Protein AF-A0A928NNN8-F1 (afdb_monomer_lite)

Secondary structure (DSSP, 8-state):
-HHHHHHHHHHHHHHHHHHHHHHHHHHHHHHHHHHHHHHHHHHHHHHHHHHHHHHHHT-S----HHHHHHHHHHHHHHHHHHS--SSHHHHHHSPPPSS---SPPSSSPPPHHHHHHHHHHHHHHTT-HHHHHHHHHHHHHHHHHSSS---HHHHHHHHHHHHHTT-HHHHHHHHHHHHHHHTS-HHHHHHHHHHT-SSHHHHHHHIIIIIHHHHHHHHHHHHHHHHHHH-GGG--SSHHHHHHHHHTT-HHHHHHHHHHHHHHHHHTT-

pLDDT: mean 82.76, std 20.9, range [36.19, 98.81]

Sequence (270 aa):
MFIIVMAILILFAYSLIESGKKTIKDEEEKQKYTESLEYYRNKNHTYEQQKNVYLDNNATESFNVEAYNRKNASMIQDFERKYDLTTVESILSIPVPSHKQTTEPYSVVSVPEQILQKKATQYSKENKMDLAIACLKKSNEFMKKSFYAYQIKDYNRLVDFLYKAGRFEEAKTEQQKIYLYFGKDEIQVLKELMQNLPTQSERNEYYKNIIVPAIEEKADRQDYYWILEHLPESAPKSFGGYRRMKKANTENYLKLVQKVNNKKAIYKKQ

Foldseek 3Di:
DVVVVVVVVVVVVVVVVVVVVVVVVVVVVVVVVVVVVVVVVVVVVVVVVVVVVVVVVPPPDDPPPVVQVVVLVVVLVVVCVVFPLPDLVRLLPPDADPAADQDDPPDPHDDQLNSLQVVLVVCVVVVVLSSSLSSLVSSVRNCVRYNDDDDLVSNLVSLQSCLVVLVNVVSVVSNVVSCVVVVHDPLVVLLVVLVPDDDPVSSVVSCVPPNVVVVVLVVLVVVLSCCSNQPVVLHDPDSVRSVVCVVVVDPSNVVSVVVVVVSVVVVVVD

Radius of gyration: 28.32 Å; chains: 1; bounding box: 46×61×91 Å

Structure (mmCIF, N/CA/C/O backbone):
data_AF-A0A928NNN8-F1
#
_entry.id   AF-A0A928NNN8-F1
#
loop_
_atom_site.group_PDB
_atom_site.id
_atom_site.type_symbol
_atom_site.label_atom_id
_atom_site.label_alt_id
_atom_site.label_comp_id
_atom_site.label_asym_id
_atom_site.label_entity_id
_atom_site.label_seq_id
_atom_site.pdbx_PDB_ins_code
_atom_site.Cartn_x
_atom_site.Cartn_y
_atom_site.Cartn_z
_atom_site.occupancy
_atom_site.B_iso_or_equiv
_atom_site.auth_seq_id
_atom_site.auth_comp_id
_atom_site.auth_asym_id
_atom_site.auth_atom_id
_atom_site.pdbx_PDB_model_num
ATOM 1 N N . MET A 1 1 ? 22.448 42.404 63.025 1.00 48.09 1 MET A N 1
ATOM 2 C CA . MET A 1 1 ? 22.134 43.269 61.863 1.00 48.09 1 MET A CA 1
ATOM 3 C C . MET A 1 1 ? 23.098 43.066 60.684 1.00 48.09 1 MET A C 1
ATOM 5 O O . MET A 1 1 ? 22.626 42.998 59.563 1.00 48.09 1 MET A O 1
ATOM 9 N N . PHE A 1 2 ? 24.406 42.860 60.905 1.00 37.75 2 PHE A N 1
ATOM 10 C CA . PHE A 1 2 ? 25.398 42.647 59.828 1.00 37.75 2 PHE A CA 1
ATOM 11 C C . PHE A 1 2 ? 25.234 41.357 58.995 1.00 37.75 2 PHE A C 1
ATOM 13 O O . PHE A 1 2 ? 25.462 41.375 57.790 1.00 37.75 2 PHE A O 1
ATOM 20 N N . ILE A 1 3 ? 24.785 40.252 59.599 1.00 39.44 3 ILE A N 1
ATOM 21 C CA . ILE A 1 3 ? 24.656 38.956 58.901 1.00 39.44 3 ILE A CA 1
ATOM 22 C C . ILE A 1 3 ? 23.526 38.976 57.853 1.00 39.44 3 ILE A C 1
ATOM 24 O O . ILE A 1 3 ? 23.643 38.369 56.793 1.00 39.44 3 ILE A O 1
ATOM 28 N N . ILE A 1 4 ? 22.457 39.740 58.105 1.00 42.28 4 ILE A N 1
ATOM 29 C CA . ILE A 1 4 ? 21.299 39.832 57.203 1.00 42.28 4 ILE A CA 1
ATOM 30 C C . ILE A 1 4 ? 21.641 40.663 55.954 1.00 42.28 4 ILE A C 1
ATOM 32 O O . ILE A 1 4 ? 21.234 40.311 54.851 1.00 42.28 4 ILE A O 1
ATOM 36 N N . VAL A 1 5 ? 22.454 41.716 56.099 1.00 42.97 5 VAL A N 1
ATOM 37 C CA . VAL A 1 5 ? 22.873 42.572 54.974 1.00 42.97 5 VAL A CA 1
ATOM 38 C C . VAL A 1 5 ? 23.807 41.823 54.013 1.00 42.97 5 VAL A C 1
ATOM 40 O O . VAL A 1 5 ? 23.679 41.970 52.799 1.00 42.97 5 VAL A O 1
ATOM 43 N N . MET A 1 6 ? 24.690 40.954 54.521 1.00 39.00 6 MET A N 1
ATOM 44 C CA . MET A 1 6 ? 25.564 40.142 53.663 1.00 39.00 6 MET A CA 1
ATOM 45 C C . MET A 1 6 ? 24.814 39.048 52.891 1.00 39.00 6 MET A C 1
ATOM 47 O O . MET A 1 6 ? 25.115 38.819 51.721 1.00 39.00 6 MET A O 1
ATOM 51 N N . ALA A 1 7 ? 23.809 38.411 53.499 1.00 38.78 7 ALA A N 1
ATOM 52 C CA . ALA A 1 7 ? 23.003 37.395 52.820 1.00 38.78 7 ALA A CA 1
ATOM 53 C C . ALA A 1 7 ? 22.196 37.980 51.643 1.00 38.78 7 ALA A C 1
ATOM 55 O O . ALA A 1 7 ? 22.092 37.351 50.590 1.00 38.78 7 ALA A O 1
ATOM 56 N N . ILE A 1 8 ? 21.686 39.210 51.785 1.00 43.22 8 ILE A N 1
ATOM 57 C CA . ILE A 1 8 ? 20.949 39.908 50.720 1.00 43.22 8 ILE A CA 1
ATOM 58 C C . ILE A 1 8 ? 21.881 40.278 49.555 1.00 43.22 8 ILE A C 1
ATOM 60 O O . ILE A 1 8 ? 21.503 40.100 48.399 1.00 43.22 8 ILE A O 1
ATOM 64 N N . LEU A 1 9 ? 23.115 40.714 49.830 1.00 42.00 9 LEU A N 1
ATOM 65 C CA . LEU A 1 9 ? 24.098 41.038 48.785 1.00 42.00 9 LEU A CA 1
ATOM 66 C C . LEU A 1 9 ? 24.547 39.803 47.987 1.00 42.00 9 LEU A C 1
ATOM 68 O O . LEU A 1 9 ? 24.695 39.888 46.769 1.00 42.00 9 LEU A O 1
ATOM 72 N N . ILE A 1 10 ? 24.704 38.648 48.641 1.00 49.12 10 ILE A N 1
ATOM 73 C CA . ILE A 1 10 ? 25.062 37.386 47.971 1.00 49.12 10 ILE A CA 1
ATOM 74 C C . ILE A 1 10 ? 23.912 36.894 47.079 1.00 49.12 10 ILE A C 1
ATOM 76 O O . ILE A 1 10 ? 24.150 36.492 45.941 1.00 49.12 10 ILE A O 1
ATOM 80 N N . LEU A 1 11 ? 22.663 36.983 47.550 1.00 40.84 11 LEU A N 1
ATOM 81 C CA . LEU A 1 11 ? 21.484 36.609 46.758 1.00 40.84 11 LEU A CA 1
ATOM 82 C C . LEU A 1 11 ? 21.272 37.541 45.553 1.00 40.84 11 LEU A C 1
ATOM 84 O O . LEU A 1 11 ? 20.918 37.075 44.469 1.00 40.84 11 LEU A O 1
ATOM 88 N N . PHE A 1 12 ? 21.543 38.840 45.706 1.00 42.53 12 PHE A N 1
ATOM 89 C CA . PHE A 1 12 ? 21.436 39.806 44.609 1.00 42.53 12 PHE A CA 1
ATOM 90 C C . PHE A 1 12 ? 22.535 39.604 43.553 1.00 42.53 12 PHE A C 1
ATOM 92 O O . PHE A 1 12 ? 22.255 39.642 42.355 1.00 42.53 12 PHE A O 1
ATOM 99 N 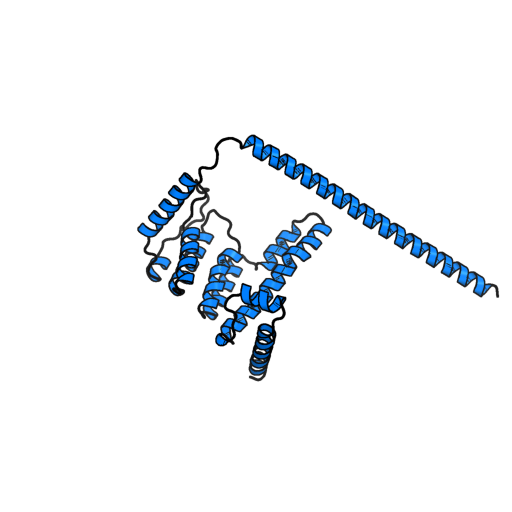N . ALA A 1 13 ? 23.766 39.302 43.979 1.00 45.09 13 ALA A N 1
ATOM 100 C CA . ALA A 1 13 ? 24.862 38.960 43.073 1.00 45.09 13 ALA A CA 1
ATOM 101 C C . ALA A 1 13 ? 24.595 37.649 42.312 1.00 45.09 13 ALA A C 1
ATOM 103 O O . ALA A 1 13 ? 24.840 37.580 41.110 1.00 45.09 13 ALA A O 1
ATOM 104 N N . TYR A 1 14 ? 24.031 36.631 42.973 1.00 44.94 14 TYR A N 1
ATOM 105 C CA . TYR A 1 14 ? 23.667 35.367 42.324 1.00 44.94 14 TYR A CA 1
ATOM 106 C C . TYR A 1 14 ? 22.567 35.560 41.266 1.00 44.94 14 TYR A C 1
ATOM 108 O O . TYR A 1 14 ? 22.687 35.049 40.155 1.00 44.94 14 TYR A O 1
ATOM 116 N N . SER A 1 15 ? 21.554 36.381 41.565 1.00 43.00 15 SER A N 1
ATOM 117 C CA . SER A 1 15 ? 20.479 36.750 40.628 1.00 43.00 15 SER A CA 1
ATOM 118 C C . SER A 1 15 ? 20.987 37.528 39.401 1.00 43.00 15 SER A C 1
ATOM 120 O O . SER A 1 15 ? 20.567 37.263 38.273 1.00 43.00 15 SER A O 1
ATOM 122 N N . LEU A 1 16 ? 21.943 38.449 39.582 1.00 44.41 16 LEU A N 1
ATOM 123 C CA . LEU A 1 16 ? 22.585 39.179 38.477 1.00 44.41 16 LEU A CA 1
ATOM 124 C C . LEU A 1 16 ? 23.481 38.273 37.610 1.00 44.41 16 LEU A C 1
ATOM 126 O O . LEU A 1 16 ? 23.535 38.440 36.393 1.00 44.41 16 LEU A O 1
ATOM 130 N N . ILE A 1 17 ? 24.146 37.283 38.211 1.00 52.78 17 ILE A N 1
ATOM 131 C CA . ILE A 1 17 ? 24.947 36.287 37.483 1.00 52.78 17 ILE A CA 1
ATOM 132 C C . ILE A 1 17 ? 24.043 35.319 36.701 1.00 52.78 17 ILE A C 1
ATOM 134 O O . ILE A 1 17 ? 24.370 34.964 35.568 1.00 52.78 17 ILE A O 1
ATOM 138 N N . GLU A 1 18 ? 22.909 34.892 37.264 1.00 48.06 18 GLU A N 1
ATOM 139 C CA . GLU A 1 18 ? 21.946 34.040 36.553 1.00 48.06 18 GLU A CA 1
ATOM 140 C C . GLU A 1 18 ? 21.222 34.778 35.425 1.00 48.06 18 GLU A C 1
ATOM 142 O O . GLU A 1 18 ? 21.058 34.210 34.341 1.00 48.06 18 GLU A O 1
ATOM 147 N N . SER A 1 19 ? 20.838 36.042 35.633 1.00 48.09 19 SER A N 1
ATOM 148 C CA . SER A 1 19 ? 20.215 36.846 34.578 1.00 48.09 19 SER A CA 1
ATOM 149 C C . SER A 1 19 ? 21.185 37.096 33.423 1.00 48.09 19 SER A C 1
ATOM 151 O O . SER A 1 19 ? 20.795 36.878 32.280 1.00 48.09 19 SER A O 1
ATOM 153 N N . GLY A 1 20 ? 22.459 37.400 33.710 1.00 48.62 20 GLY A N 1
ATOM 154 C CA . GLY A 1 20 ? 23.521 37.525 32.705 1.00 48.62 20 GLY A CA 1
ATOM 155 C C . GLY A 1 20 ? 23.823 36.226 31.943 1.00 48.62 20 GLY A C 1
ATOM 156 O O . GLY A 1 20 ? 24.009 36.252 30.730 1.00 48.62 20 GLY A O 1
ATOM 157 N N . LYS A 1 21 ? 23.817 35.062 32.610 1.00 43.94 21 LYS A N 1
ATOM 158 C CA . LYS A 1 21 ? 23.994 33.752 31.945 1.00 43.94 21 LYS A CA 1
ATOM 159 C C . LYS A 1 21 ? 22.823 33.390 31.029 1.00 43.94 21 LYS A C 1
ATOM 161 O O . LYS A 1 21 ? 23.033 32.724 30.018 1.00 43.94 21 LYS A O 1
ATOM 166 N N . LYS A 1 22 ? 21.603 33.809 31.376 1.00 44.88 22 LYS A N 1
ATOM 167 C CA . LYS A 1 22 ? 20.402 33.570 30.568 1.00 44.88 22 LYS A CA 1
ATOM 168 C C . LYS A 1 22 ? 20.401 34.421 29.295 1.00 44.88 22 LYS A C 1
ATOM 170 O O . LYS A 1 22 ? 20.174 33.871 28.225 1.00 44.88 22 LYS A O 1
ATOM 175 N N . THR A 1 23 ? 20.754 35.707 29.380 1.00 46.03 23 THR A N 1
ATOM 176 C CA . THR A 1 23 ? 20.894 36.577 28.197 1.00 46.03 23 THR A CA 1
ATOM 177 C C . THR A 1 23 ? 22.019 36.135 27.266 1.00 46.03 23 THR A C 1
ATOM 179 O O . THR A 1 23 ? 21.802 36.099 26.061 1.00 46.03 23 THR A O 1
ATOM 182 N N . ILE A 1 24 ? 23.178 35.724 27.795 1.00 52.16 24 ILE A N 1
ATOM 183 C CA . ILE A 1 24 ? 24.294 35.221 26.968 1.00 52.16 24 ILE A CA 1
ATOM 184 C C . ILE A 1 24 ? 23.897 33.933 26.229 1.00 52.16 24 ILE A C 1
ATOM 186 O O . ILE A 1 24 ? 24.199 33.777 25.049 1.00 52.16 24 ILE A O 1
ATOM 190 N N . LYS A 1 25 ? 23.171 33.021 26.889 1.00 48.41 25 LYS A N 1
ATOM 191 C CA . LYS A 1 25 ? 22.692 31.779 26.264 1.00 48.41 25 LYS A CA 1
ATOM 192 C C . LYS A 1 25 ? 21.628 32.040 25.187 1.00 48.41 25 LYS A C 1
ATOM 194 O O . LYS A 1 25 ? 21.664 31.400 24.140 1.00 48.41 25 LYS A O 1
ATOM 199 N N . ASP A 1 26 ? 20.737 33.006 25.413 1.00 47.94 26 ASP A N 1
ATOM 200 C CA . ASP A 1 26 ? 19.726 33.429 24.436 1.00 47.94 26 ASP A CA 1
ATOM 201 C C . ASP A 1 26 ? 20.357 34.159 23.227 1.00 47.94 26 ASP A C 1
ATOM 203 O O . ASP A 1 26 ? 19.872 34.031 22.099 1.00 47.94 26 ASP A O 1
ATOM 207 N N . GLU A 1 27 ? 21.447 34.908 23.429 1.00 50.81 27 GLU A N 1
ATOM 208 C CA . GLU A 1 27 ? 22.223 35.551 22.356 1.00 50.81 27 GLU A CA 1
ATOM 209 C C . GLU A 1 27 ? 23.044 34.537 21.546 1.00 50.81 27 GLU A C 1
ATOM 211 O O . GLU A 1 27 ? 23.007 34.581 20.316 1.00 50.81 27 GLU A O 1
ATOM 216 N N . GLU A 1 28 ? 23.687 33.561 22.195 1.00 53.84 28 GLU A N 1
ATOM 217 C CA . GLU A 1 28 ? 24.363 32.450 21.508 1.00 53.84 28 GLU A CA 1
ATOM 218 C C . GLU A 1 28 ? 23.386 31.584 20.695 1.00 53.84 28 GLU A C 1
ATOM 220 O O . GLU A 1 28 ? 23.715 31.147 19.590 1.00 53.84 28 GLU A O 1
ATOM 225 N N . GLU A 1 29 ? 22.176 31.326 21.203 1.00 46.47 29 GLU A N 1
ATOM 226 C CA . GLU A 1 29 ? 21.144 30.582 20.470 1.00 46.47 29 GLU A CA 1
ATOM 227 C C . GLU A 1 29 ? 20.588 31.381 19.283 1.00 46.47 29 GLU A C 1
ATOM 229 O O . GLU A 1 29 ? 20.407 30.818 18.199 1.00 46.47 29 GLU A O 1
ATOM 234 N N . LYS A 1 30 ? 20.389 32.698 19.430 1.00 47.09 30 LYS A N 1
ATOM 235 C CA . LYS A 1 30 ? 20.020 33.585 18.310 1.00 47.09 30 LYS A CA 1
ATOM 236 C C . LYS A 1 30 ? 21.112 33.665 17.253 1.00 47.09 30 LYS A C 1
ATOM 238 O O . LYS A 1 30 ? 20.797 33.667 16.061 1.00 47.09 30 LYS A O 1
ATOM 243 N N . GLN A 1 31 ? 22.375 33.706 17.665 1.00 53.47 31 GLN A N 1
ATOM 244 C CA . GLN A 1 31 ? 23.504 33.727 16.746 1.00 53.47 31 GLN A CA 1
ATOM 245 C C . GLN A 1 31 ? 23.615 32.402 15.983 1.00 53.47 31 GLN A C 1
ATOM 247 O O . GLN A 1 31 ? 23.637 32.419 14.754 1.00 53.47 31 GLN A O 1
ATOM 252 N N . LYS A 1 32 ? 23.500 31.256 16.667 1.00 52.00 32 LYS A N 1
ATOM 253 C CA . LYS A 1 32 ? 23.431 29.928 16.023 1.00 52.00 32 LYS A CA 1
ATOM 254 C C . LYS A 1 32 ? 22.245 29.793 15.067 1.00 52.00 32 LYS A C 1
ATOM 256 O O . LYS A 1 32 ? 22.380 29.207 13.995 1.00 52.00 32 LYS A O 1
ATOM 261 N N . TYR A 1 33 ? 21.080 30.336 15.425 1.00 41.00 33 TYR A N 1
ATOM 262 C CA . TYR A 1 33 ? 19.910 30.340 14.546 1.00 41.00 33 TYR A CA 1
ATOM 263 C C . TYR A 1 33 ? 20.145 31.198 13.294 1.00 41.00 33 TYR A C 1
ATOM 265 O O . TYR A 1 33 ? 19.832 30.760 12.186 1.00 41.00 33 TYR A O 1
ATOM 273 N N . THR A 1 34 ? 20.760 32.371 13.448 1.00 47.00 34 THR A N 1
ATOM 274 C CA . THR A 1 34 ? 21.076 33.290 12.341 1.00 47.00 34 THR A CA 1
ATOM 275 C C . THR A 1 34 ? 22.124 32.695 11.397 1.00 47.00 34 THR A C 1
ATOM 277 O O . THR A 1 34 ? 21.900 32.665 10.188 1.00 47.00 34 THR A O 1
ATOM 280 N N . GLU A 1 35 ? 23.196 32.110 11.936 1.00 55.91 35 GLU A N 1
ATOM 281 C CA . GLU A 1 35 ? 24.218 31.383 11.168 1.00 55.91 35 GLU A CA 1
ATOM 282 C C . GLU A 1 35 ? 23.614 30.183 10.420 1.00 55.91 35 GLU A C 1
ATOM 284 O O . GLU A 1 35 ? 23.948 29.931 9.260 1.00 55.91 35 GLU A O 1
ATOM 289 N N . SER A 1 36 ? 22.657 29.472 11.034 1.00 42.12 36 SER A N 1
ATOM 290 C CA . SER A 1 36 ? 21.940 28.384 10.359 1.00 42.12 36 SER A CA 1
ATOM 291 C C . SER A 1 36 ? 21.077 28.892 9.199 1.00 42.12 36 SER A C 1
ATOM 293 O O . SER A 1 36 ? 21.088 28.301 8.119 1.00 42.12 36 SER A O 1
ATOM 295 N N . LEU A 1 37 ? 20.371 30.016 9.373 1.00 43.78 37 LEU A N 1
ATOM 296 C CA . LEU A 1 37 ? 19.551 30.618 8.321 1.00 43.78 37 LEU A CA 1
ATOM 297 C C . LEU A 1 37 ? 20.402 31.113 7.150 1.00 43.78 37 LEU A C 1
ATOM 299 O O . LEU A 1 37 ? 20.005 30.933 5.998 1.00 43.78 37 LEU A O 1
ATOM 303 N N . GLU A 1 38 ? 21.569 31.696 7.419 1.00 53.91 38 GLU A N 1
ATOM 304 C CA . GLU A 1 38 ? 22.522 32.096 6.381 1.00 53.91 38 GLU A CA 1
ATOM 305 C C . GLU A 1 38 ? 23.111 30.887 5.652 1.00 53.91 38 GLU A C 1
ATOM 307 O O . GLU A 1 38 ? 23.162 30.891 4.421 1.00 53.91 38 GLU A O 1
ATOM 312 N N . TYR A 1 39 ? 23.452 29.813 6.369 1.00 51.91 39 TYR A N 1
ATOM 313 C CA . TYR A 1 39 ? 23.873 28.550 5.760 1.00 51.91 39 TYR A CA 1
ATOM 314 C C . TYR A 1 39 ? 22.806 27.994 4.806 1.00 51.91 39 TYR A C 1
ATOM 316 O O . TYR A 1 39 ? 23.116 27.663 3.660 1.00 51.91 39 TYR A O 1
ATOM 324 N N . TYR A 1 40 ? 21.536 27.945 5.224 1.00 39.19 40 TYR A N 1
ATOM 325 C CA . TYR A 1 40 ? 20.448 27.466 4.366 1.00 39.19 40 TYR A CA 1
ATOM 326 C C . TYR A 1 40 ? 20.147 28.415 3.204 1.00 39.19 40 TYR A C 1
ATOM 328 O O . TYR A 1 40 ? 19.897 27.950 2.091 1.00 39.19 40 TYR A O 1
ATOM 336 N N . ARG A 1 41 ? 20.209 29.735 3.414 1.00 45.88 41 ARG A N 1
ATOM 337 C CA . ARG A 1 41 ? 20.041 30.732 2.345 1.00 45.88 41 ARG A CA 1
ATOM 338 C C . ARG A 1 41 ? 21.139 30.584 1.290 1.00 45.88 41 ARG A C 1
ATOM 340 O O . ARG A 1 41 ? 20.826 30.547 0.103 1.00 45.88 41 ARG A O 1
ATOM 347 N N . ASN A 1 42 ? 22.388 30.407 1.716 1.00 48.12 42 ASN A N 1
ATOM 348 C CA . ASN A 1 42 ? 23.527 30.209 0.823 1.00 48.12 42 ASN A CA 1
ATOM 349 C C . ASN A 1 42 ? 23.449 28.859 0.102 1.00 48.12 42 ASN A C 1
ATOM 351 O O . ASN A 1 42 ? 23.614 28.817 -1.111 1.00 48.12 42 ASN A O 1
ATOM 355 N N . LYS A 1 43 ? 23.094 27.772 0.798 1.00 42.75 43 LYS A N 1
ATOM 356 C CA . LYS A 1 43 ? 22.909 26.441 0.195 1.00 42.75 43 LYS A CA 1
ATOM 357 C C . LYS A 1 43 ? 21.771 26.414 -0.829 1.00 42.75 43 LYS A C 1
ATOM 359 O O . LYS A 1 43 ? 21.932 25.815 -1.888 1.00 42.75 43 LYS A O 1
ATOM 364 N N . ASN A 1 44 ? 20.656 27.097 -0.559 1.00 37.53 44 ASN A N 1
ATOM 365 C CA . ASN A 1 44 ? 19.556 27.256 -1.517 1.00 37.53 44 ASN A CA 1
ATOM 366 C C . ASN A 1 44 ? 19.972 28.106 -2.725 1.00 37.53 44 ASN A C 1
ATOM 368 O O . ASN A 1 44 ? 19.614 27.775 -3.850 1.00 37.53 44 ASN A O 1
ATOM 372 N N . HIS A 1 45 ? 20.777 29.152 -2.519 1.00 39.41 45 HIS A N 1
ATOM 373 C CA . HIS A 1 45 ? 21.344 29.943 -3.612 1.00 39.41 45 HIS A CA 1
ATOM 374 C C . HIS A 1 45 ? 22.296 29.108 -4.481 1.00 39.41 45 HIS A C 1
ATOM 376 O O . HIS A 1 45 ? 22.208 29.147 -5.705 1.00 39.41 45 HIS A O 1
ATOM 382 N N . THR A 1 46 ? 23.154 28.287 -3.867 1.00 47.00 46 THR A N 1
ATOM 383 C CA . THR A 1 46 ? 24.028 27.345 -4.580 1.00 47.00 46 THR A CA 1
ATOM 384 C C . THR A 1 46 ? 23.222 26.274 -5.319 1.00 47.00 46 THR A C 1
ATOM 386 O O . THR A 1 46 ? 23.572 25.928 -6.442 1.00 47.00 46 THR A O 1
ATOM 389 N N . TYR A 1 47 ? 22.122 25.783 -4.740 1.00 36.19 47 TYR A N 1
ATOM 390 C CA . TYR A 1 47 ? 21.220 24.832 -5.395 1.00 36.19 47 TYR A CA 1
ATOM 391 C C . TYR A 1 47 ? 20.517 25.446 -6.610 1.00 36.19 47 TYR A C 1
ATOM 393 O O . TYR A 1 47 ? 20.500 24.830 -7.671 1.00 36.19 47 TYR A O 1
ATOM 401 N N . GLU A 1 48 ? 19.991 26.669 -6.502 1.00 39.75 48 GLU A N 1
ATOM 402 C CA . GLU A 1 48 ? 19.383 27.367 -7.643 1.00 39.75 48 GLU A CA 1
ATOM 403 C C . GLU A 1 48 ? 20.424 27.704 -8.723 1.00 39.75 48 GLU A C 1
ATOM 405 O O . GLU A 1 48 ? 20.145 27.550 -9.908 1.00 39.75 48 GLU A O 1
ATOM 410 N N . GLN A 1 49 ? 21.658 28.056 -8.349 1.00 45.31 49 GLN A N 1
ATOM 411 C CA . GLN A 1 49 ? 22.759 28.226 -9.306 1.00 45.31 49 GLN A CA 1
ATOM 412 C C . GLN A 1 49 ? 23.124 26.909 -10.007 1.00 45.31 49 GLN A C 1
ATOM 414 O O . GLN A 1 49 ? 23.257 26.887 -11.226 1.00 45.31 49 GLN A O 1
ATOM 419 N N . GLN A 1 50 ? 23.234 25.799 -9.272 1.00 46.06 50 GLN A N 1
ATOM 420 C CA . GLN A 1 50 ? 23.511 24.474 -9.841 1.00 46.06 50 GLN A CA 1
ATOM 421 C C . GLN A 1 50 ? 22.368 23.983 -10.739 1.00 46.06 50 GLN A C 1
ATOM 423 O O . GLN A 1 50 ? 22.618 23.404 -11.793 1.00 46.06 50 GLN A O 1
ATOM 428 N N . LYS A 1 51 ? 21.118 24.255 -10.358 1.00 40.03 51 LYS A N 1
ATOM 429 C CA . LYS A 1 51 ? 19.917 23.971 -11.148 1.00 40.03 51 LYS A CA 1
ATOM 430 C C . LYS A 1 51 ? 19.873 24.802 -12.428 1.00 40.03 51 LYS A C 1
ATOM 432 O O . LYS A 1 51 ? 19.597 24.241 -13.479 1.00 40.03 51 LYS A O 1
ATOM 437 N N . ASN A 1 52 ? 20.203 26.091 -12.371 1.00 49.66 52 ASN A N 1
ATOM 438 C CA . ASN A 1 52 ? 20.269 26.948 -13.558 1.00 49.66 52 ASN A CA 1
ATOM 439 C C . ASN A 1 52 ? 21.397 26.518 -14.506 1.00 49.66 52 ASN A C 1
ATOM 441 O O . ASN A 1 52 ? 21.167 26.415 -15.704 1.00 49.66 52 ASN A O 1
ATOM 445 N N . VAL A 1 53 ? 22.563 26.129 -13.978 1.00 50.88 53 VAL A N 1
ATOM 446 C CA . VAL A 1 53 ? 23.652 25.531 -14.774 1.00 50.88 53 VAL A CA 1
ATOM 447 C C . VAL A 1 53 ? 23.227 24.193 -15.399 1.00 50.88 53 VAL A C 1
ATOM 449 O O . VAL A 1 53 ? 23.595 23.897 -16.531 1.00 50.88 53 VAL A O 1
ATOM 452 N N . TYR A 1 54 ? 22.424 23.381 -14.706 1.00 47.78 54 TYR A N 1
ATOM 453 C CA . TYR A 1 54 ? 21.883 22.132 -15.256 1.00 47.78 54 TYR A CA 1
ATOM 454 C C . TYR A 1 54 ? 20.809 22.374 -16.330 1.00 47.78 54 TYR A C 1
ATOM 456 O O . TYR A 1 54 ? 20.705 21.589 -17.268 1.00 47.78 54 TYR A O 1
ATOM 464 N N . LEU A 1 55 ? 20.019 23.444 -16.213 1.00 50.53 55 LEU A N 1
ATOM 465 C CA . LEU A 1 55 ? 18.990 23.823 -17.187 1.00 50.53 55 LEU A CA 1
ATOM 466 C C . LEU A 1 55 ? 19.596 24.450 -18.450 1.00 50.53 55 LEU A C 1
ATOM 468 O O . LEU A 1 55 ? 19.185 24.083 -19.548 1.00 50.53 55 LEU A O 1
ATOM 472 N N . ASP A 1 56 ? 20.612 25.306 -18.309 1.00 51.16 56 ASP A N 1
ATOM 473 C CA . ASP A 1 56 ? 21.327 25.912 -19.443 1.00 51.16 56 ASP A CA 1
ATOM 474 C C . ASP A 1 56 ? 22.142 24.871 -20.227 1.00 51.16 56 ASP A C 1
ATOM 476 O O . ASP A 1 56 ? 22.162 24.892 -21.457 1.00 51.16 56 ASP A O 1
ATOM 480 N N . ASN A 1 57 ? 22.750 23.896 -19.539 1.00 49.94 57 ASN A N 1
ATOM 481 C CA . ASN A 1 57 ? 23.528 22.834 -20.189 1.00 49.94 57 ASN A CA 1
ATOM 482 C C . ASN A 1 57 ? 22.667 21.713 -20.808 1.00 49.94 57 ASN A C 1
ATOM 484 O O . ASN A 1 57 ? 23.185 20.941 -21.612 1.00 49.94 57 ASN A O 1
ATOM 488 N N . ASN A 1 58 ? 21.374 21.615 -20.466 1.00 50.16 58 ASN A N 1
ATOM 489 C CA . ASN A 1 58 ? 20.428 20.641 -21.039 1.00 50.16 58 ASN A CA 1
ATOM 490 C C . ASN A 1 58 ? 19.404 21.284 -21.992 1.00 50.16 58 ASN A C 1
ATOM 492 O O . ASN A 1 58 ? 18.379 20.680 -22.309 1.00 50.16 58 ASN A O 1
ATOM 496 N N . ALA A 1 59 ? 19.673 22.490 -22.495 1.00 53.19 59 ALA A N 1
ATOM 497 C CA . ALA A 1 59 ? 18.847 23.156 -23.501 1.00 53.19 59 ALA A CA 1
ATOM 498 C C . ALA A 1 59 ? 19.016 22.559 -24.919 1.00 53.19 59 ALA A C 1
ATOM 500 O O . ALA A 1 59 ? 19.057 23.287 -25.910 1.00 53.19 59 ALA A O 1
ATOM 501 N N . THR A 1 60 ? 19.117 21.232 -25.046 1.00 52.88 60 THR A N 1
ATOM 502 C CA . THR A 1 60 ? 19.101 20.527 -26.336 1.00 52.88 60 THR A CA 1
ATOM 503 C C . THR A 1 60 ? 18.168 19.313 -26.280 1.00 52.88 60 THR A C 1
ATOM 505 O O . THR A 1 60 ? 18.397 18.357 -25.553 1.00 52.88 60 THR A O 1
ATOM 508 N N . GLU A 1 61 ? 17.111 19.422 -27.094 1.00 60.72 61 GLU A N 1
ATOM 509 C CA . GLU A 1 61 ? 15.927 18.565 -27.274 1.00 60.72 61 GLU A CA 1
ATOM 510 C C . GLU A 1 61 ? 14.784 18.740 -26.259 1.00 60.72 61 GLU A C 1
ATOM 512 O O . GLU A 1 61 ? 14.735 18.163 -25.176 1.00 60.72 61 GLU A O 1
ATOM 517 N N . SER A 1 62 ? 13.777 19.511 -26.685 1.00 68.81 62 SER A N 1
ATOM 518 C CA . SER A 1 62 ? 12.440 19.512 -26.086 1.00 68.81 62 SER A CA 1
ATOM 519 C C . SER A 1 62 ? 11.920 18.074 -25.968 1.00 68.81 62 SER A C 1
ATOM 521 O O . SER A 1 62 ? 11.799 17.370 -26.973 1.00 68.81 62 SER A O 1
ATOM 523 N N . PHE A 1 63 ? 11.610 17.630 -24.745 1.00 74.81 63 PHE A N 1
ATOM 524 C CA . PHE A 1 63 ? 11.042 16.308 -24.485 1.00 74.81 63 PHE A CA 1
ATOM 525 C C . PHE A 1 63 ? 9.780 16.091 -25.333 1.00 74.81 63 PHE A C 1
ATOM 527 O O . PHE A 1 63 ? 8.746 16.730 -25.126 1.00 74.81 63 PHE A O 1
ATOM 534 N N . ASN A 1 64 ? 9.850 15.160 -26.286 1.00 84.00 64 ASN A N 1
ATOM 535 C CA . ASN A 1 64 ? 8.724 14.847 -27.157 1.00 84.00 64 ASN A CA 1
ATOM 536 C C . ASN A 1 64 ? 7.698 13.970 -26.418 1.00 84.00 64 ASN A C 1
ATOM 538 O O . ASN A 1 64 ? 7.738 12.736 -26.463 1.00 84.00 64 ASN A O 1
ATOM 542 N N . VAL A 1 65 ? 6.759 14.636 -25.744 1.00 84.38 65 VAL A N 1
ATOM 543 C CA . VAL A 1 65 ? 5.678 14.017 -24.961 1.00 84.38 65 VAL A CA 1
ATOM 544 C C . VAL A 1 65 ? 4.869 13.021 -25.795 1.00 84.38 65 VAL A C 1
ATOM 546 O O . VAL A 1 65 ? 4.502 11.952 -25.306 1.00 84.38 65 VAL A O 1
ATOM 549 N N . GLU A 1 66 ? 4.593 13.334 -27.061 1.00 86.38 66 GLU A N 1
ATOM 550 C CA . GLU A 1 66 ? 3.806 12.453 -27.920 1.00 86.38 66 GLU A CA 1
ATOM 551 C C . GLU A 1 66 ? 4.548 11.166 -28.266 1.00 86.38 66 GLU A C 1
ATOM 553 O O . GLU A 1 66 ? 3.969 10.082 -28.184 1.00 86.38 66 GLU A O 1
ATOM 558 N N . ALA A 1 67 ? 5.826 11.263 -28.638 1.00 84.94 67 ALA A N 1
ATOM 559 C CA . ALA A 1 67 ? 6.653 10.099 -28.933 1.00 84.94 67 ALA A CA 1
ATOM 560 C C . ALA A 1 67 ? 6.785 9.196 -27.700 1.00 84.94 67 ALA A C 1
ATOM 562 O O . ALA A 1 67 ? 6.633 7.976 -27.810 1.00 84.94 67 ALA A O 1
ATOM 563 N N . TYR A 1 68 ? 6.973 9.794 -26.520 1.00 84.06 68 TYR A N 1
ATOM 564 C CA . TYR A 1 68 ? 6.970 9.082 -25.245 1.00 84.06 68 TYR A CA 1
ATOM 565 C C . TYR A 1 68 ? 5.640 8.357 -24.998 1.00 84.06 68 TYR A C 1
ATOM 567 O O . TYR A 1 68 ? 5.628 7.152 -24.735 1.00 84.06 68 TYR A O 1
ATOM 575 N N . ASN A 1 69 ? 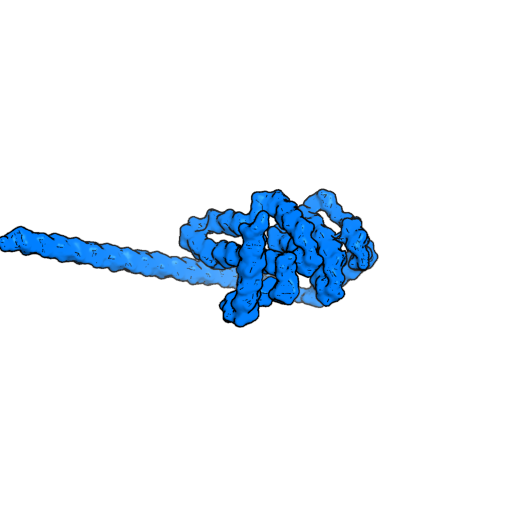4.513 9.060 -25.140 1.00 86.75 69 ASN A N 1
ATOM 576 C CA . ASN A 1 69 ? 3.187 8.488 -24.920 1.00 86.75 69 ASN A CA 1
ATOM 577 C C . ASN A 1 69 ? 2.882 7.356 -25.907 1.00 86.75 69 ASN A C 1
ATOM 579 O O . ASN A 1 69 ? 2.388 6.310 -25.483 1.00 86.75 69 ASN A O 1
ATOM 583 N N . ARG A 1 70 ? 3.228 7.519 -27.192 1.00 88.19 70 ARG A N 1
ATOM 584 C CA . ARG A 1 70 ? 3.082 6.472 -28.218 1.00 88.19 70 ARG A CA 1
ATOM 585 C C . ARG A 1 70 ? 3.895 5.231 -27.865 1.00 88.19 70 ARG A C 1
ATOM 587 O O . ARG A 1 70 ? 3.350 4.130 -27.862 1.00 88.19 70 ARG A O 1
ATOM 594 N N . LYS A 1 71 ? 5.170 5.399 -27.501 1.00 87.19 71 LYS A N 1
ATOM 595 C CA . LYS A 1 71 ? 6.039 4.279 -27.108 1.00 87.19 71 LYS A CA 1
ATOM 596 C C . LYS A 1 71 ? 5.512 3.575 -25.859 1.00 87.19 71 LYS A C 1
ATOM 598 O O . LYS A 1 71 ? 5.444 2.351 -25.820 1.00 87.19 71 LYS A O 1
ATOM 603 N N . ASN A 1 72 ? 5.093 4.338 -24.854 1.00 87.00 72 ASN A N 1
ATOM 604 C CA . ASN A 1 72 ? 4.539 3.791 -23.623 1.00 87.00 72 ASN A CA 1
ATOM 605 C C . ASN A 1 72 ? 3.220 3.031 -23.865 1.00 87.00 72 ASN A C 1
ATOM 607 O O . ASN A 1 72 ? 3.020 1.964 -23.290 1.00 87.00 72 ASN A O 1
ATOM 611 N N . ALA A 1 73 ? 2.340 3.548 -24.728 1.00 90.19 73 ALA A N 1
ATOM 612 C CA . ALA A 1 73 ? 1.113 2.863 -25.127 1.00 90.19 73 ALA A CA 1
ATOM 613 C C . ALA A 1 73 ? 1.407 1.564 -25.890 1.00 90.19 73 ALA A C 1
ATOM 615 O O . ALA A 1 73 ? 0.804 0.543 -25.575 1.00 90.19 73 ALA A O 1
ATOM 616 N N . SER A 1 74 ? 2.371 1.581 -26.820 1.00 90.88 74 SER A N 1
ATOM 617 C CA . SER A 1 74 ? 2.817 0.376 -27.533 1.00 90.88 74 SER A CA 1
ATOM 618 C C . SER A 1 74 ? 3.312 -0.693 -26.562 1.00 90.88 74 SER A C 1
ATOM 620 O O . SER A 1 74 ? 2.841 -1.818 -26.616 1.00 90.88 74 SER A O 1
ATOM 622 N N . MET A 1 75 ? 4.173 -0.334 -25.603 1.00 89.31 75 MET A N 1
ATOM 623 C CA . MET A 1 75 ? 4.689 -1.275 -24.597 1.00 89.31 75 MET A CA 1
ATOM 624 C C . MET A 1 75 ? 3.576 -1.911 -23.755 1.00 89.31 75 MET A C 1
ATOM 626 O O . MET A 1 75 ? 3.623 -3.107 -23.466 1.00 89.31 75 MET A O 1
ATOM 630 N N . ILE A 1 76 ? 2.568 -1.123 -23.364 1.00 91.19 76 ILE A N 1
ATOM 631 C CA . ILE A 1 76 ? 1.394 -1.638 -22.648 1.00 91.19 76 ILE A CA 1
ATOM 632 C C . ILE A 1 76 ? 0.624 -2.618 -23.539 1.00 91.19 76 ILE A C 1
ATOM 634 O O . ILE A 1 76 ? 0.333 -3.726 -23.101 1.00 91.19 76 ILE A O 1
ATOM 638 N N . GLN A 1 77 ? 0.337 -2.239 -24.787 1.00 92.69 77 GLN A N 1
ATOM 639 C CA . GLN A 1 77 ? -0.398 -3.086 -25.729 1.00 92.69 77 GLN A CA 1
ATOM 640 C C . GLN A 1 77 ? 0.349 -4.381 -26.055 1.00 92.69 77 GLN A C 1
ATOM 642 O O . GLN A 1 77 ? -0.272 -5.437 -26.126 1.00 92.69 77 GLN A O 1
ATOM 647 N N . ASP A 1 78 ? 1.667 -4.326 -26.227 1.00 93.56 78 ASP A N 1
ATOM 648 C CA . ASP A 1 78 ? 2.496 -5.501 -26.492 1.00 93.56 78 ASP A CA 1
ATOM 649 C C . ASP A 1 78 ? 2.490 -6.455 -25.293 1.00 93.56 78 ASP A C 1
ATOM 651 O O . ASP A 1 78 ? 2.374 -7.670 -25.463 1.00 93.56 78 ASP A O 1
ATOM 655 N N . PHE A 1 79 ? 2.538 -5.916 -24.070 1.00 95.00 79 PHE A N 1
ATOM 656 C CA . PHE A 1 79 ? 2.405 -6.708 -22.849 1.00 95.00 79 PHE A CA 1
ATOM 657 C C . PHE A 1 79 ? 1.019 -7.357 -22.732 1.00 95.00 79 PHE A C 1
ATOM 659 O O . PHE A 1 79 ? 0.931 -8.555 -22.471 1.00 95.00 79 PHE A O 1
ATOM 666 N N . GLU A 1 80 ? -0.054 -6.595 -22.966 1.00 93.75 80 GLU A N 1
ATOM 667 C CA . GLU A 1 80 ? -1.441 -7.084 -22.911 1.00 93.75 80 GLU A CA 1
ATOM 668 C C . GLU A 1 80 ? -1.784 -8.051 -24.056 1.00 93.75 80 GLU A C 1
ATOM 670 O O . GLU A 1 80 ? -2.651 -8.905 -23.899 1.00 93.75 80 GLU A O 1
ATOM 675 N N . ARG A 1 81 ? -1.098 -7.963 -25.201 1.00 95.44 81 ARG A N 1
ATOM 676 C CA . ARG A 1 81 ? -1.213 -8.943 -26.292 1.00 95.44 81 ARG A CA 1
ATOM 677 C C . ARG A 1 81 ? -0.483 -10.239 -25.961 1.00 95.44 81 ARG A C 1
ATOM 679 O O . ARG A 1 81 ? -0.931 -11.313 -26.350 1.00 95.44 81 ARG A O 1
ATOM 686 N N . LYS A 1 82 ? 0.664 -10.134 -25.287 1.00 97.06 82 LYS A N 1
ATOM 687 C CA . LYS A 1 82 ? 1.502 -11.283 -24.936 1.00 97.06 82 LYS A CA 1
ATOM 688 C C . LYS A 1 82 ? 0.937 -12.088 -23.768 1.00 97.06 82 LYS A C 1
ATOM 690 O O . LYS A 1 82 ? 1.104 -13.305 -23.748 1.00 97.06 82 LYS A O 1
ATOM 695 N N . TYR A 1 83 ? 0.315 -11.424 -22.798 1.00 97.56 83 TYR A N 1
ATOM 696 C CA . TYR A 1 83 ? -0.181 -12.056 -21.581 1.00 97.56 83 TYR A CA 1
ATOM 697 C C . TYR A 1 83 ? -1.657 -11.757 -21.366 1.00 97.56 83 TYR A C 1
ATOM 699 O O . TYR A 1 83 ? -2.074 -10.601 -21.330 1.00 97.56 83 TYR A O 1
ATOM 707 N N . ASP A 1 84 ? -2.430 -12.814 -21.137 1.00 96.94 84 ASP A N 1
ATOM 708 C CA . ASP A 1 84 ? -3.817 -12.687 -20.724 1.00 96.94 84 ASP A CA 1
ATOM 709 C C . ASP A 1 84 ? -3.900 -12.155 -19.283 1.00 96.94 84 ASP A C 1
ATOM 711 O O . ASP A 1 84 ? -3.446 -12.789 -18.329 1.00 96.94 84 ASP A O 1
ATOM 715 N N . LEU A 1 85 ? -4.490 -10.969 -19.130 1.00 97.06 85 LEU A N 1
ATOM 716 C CA . LEU A 1 85 ? -4.714 -10.325 -17.836 1.00 97.06 85 LEU A CA 1
ATOM 717 C C . LEU A 1 85 ? -6.169 -10.442 -17.366 1.00 97.06 85 LEU A C 1
ATOM 719 O O . LEU A 1 85 ? -6.575 -9.678 -16.490 1.00 97.06 85 LEU A O 1
ATOM 723 N N . THR A 1 86 ? -6.980 -11.317 -17.965 1.00 97.31 86 THR A N 1
ATOM 724 C CA . THR A 1 86 ? -8.424 -11.424 -17.685 1.00 97.31 86 THR A CA 1
ATOM 725 C C . THR A 1 86 ? -8.784 -12.496 -16.657 1.00 97.31 86 THR A C 1
ATOM 727 O O . THR A 1 86 ? -9.887 -12.449 -16.111 1.00 97.31 86 THR A O 1
ATOM 730 N N . THR A 1 87 ? -7.857 -13.399 -16.320 1.00 98.38 87 THR A N 1
ATOM 731 C CA . THR A 1 87 ? -8.037 -14.420 -15.275 1.00 98.38 87 THR A CA 1
ATOM 732 C C . THR A 1 87 ? -6.921 -14.363 -14.232 1.00 98.38 87 THR A C 1
ATOM 734 O O . THR A 1 87 ? -5.814 -13.889 -14.500 1.00 98.38 87 THR A O 1
ATOM 737 N N . VAL A 1 88 ? -7.211 -14.839 -13.018 1.00 98.50 88 VAL A N 1
ATOM 738 C CA . VAL A 1 88 ? -6.232 -14.878 -11.921 1.00 98.50 88 VAL A CA 1
ATOM 739 C C . VAL A 1 88 ? -5.078 -15.816 -12.275 1.00 98.50 88 VAL A C 1
ATOM 741 O O . VAL A 1 88 ? -3.917 -15.426 -12.149 1.00 98.50 88 VAL A O 1
ATOM 744 N N . GLU A 1 89 ? -5.387 -17.015 -12.763 1.00 98.44 89 GLU A N 1
ATOM 745 C CA . GLU A 1 89 ? -4.415 -18.027 -13.174 1.00 98.44 89 GLU A CA 1
ATOM 746 C C . GLU A 1 89 ? -3.460 -17.498 -14.248 1.00 98.44 89 GLU A C 1
ATOM 748 O O . GLU A 1 89 ? -2.240 -17.590 -14.075 1.00 98.44 89 GLU A O 1
ATOM 753 N N . SER A 1 90 ? -3.984 -16.877 -15.313 1.00 98.12 90 SER A N 1
ATOM 754 C CA . SER A 1 90 ? -3.156 -16.315 -16.385 1.00 98.12 90 SER A CA 1
ATOM 755 C C . SER A 1 90 ? -2.195 -15.251 -15.842 1.00 98.12 90 SER A C 1
ATOM 757 O O . SER A 1 90 ? -0.992 -15.339 -16.087 1.00 98.12 90 SER A O 1
ATOM 759 N N . ILE A 1 91 ? -2.671 -14.309 -15.015 1.00 98.62 91 ILE A N 1
ATOM 760 C CA . ILE A 1 91 ? -1.824 -13.257 -14.418 1.00 98.62 91 ILE A CA 1
ATOM 761 C C . ILE A 1 91 ? -0.719 -13.857 -13.540 1.00 98.62 91 ILE A C 1
ATOM 763 O O . ILE A 1 91 ? 0.441 -13.438 -13.605 1.00 98.62 91 ILE A O 1
ATOM 767 N N . LEU A 1 92 ? -1.062 -14.830 -12.696 1.00 98.31 92 LEU A N 1
ATOM 768 C CA . LEU A 1 92 ? -0.105 -15.447 -11.777 1.00 98.31 92 LEU A CA 1
ATOM 769 C C . LEU A 1 92 ? 0.896 -16.364 -12.493 1.00 98.31 92 LEU A C 1
ATOM 771 O O . LEU A 1 92 ? 2.003 -16.546 -11.988 1.00 98.31 92 LEU A O 1
ATOM 775 N N . SER A 1 93 ? 0.568 -16.868 -13.683 1.00 98.00 93 SER A N 1
ATOM 776 C CA . SER A 1 93 ? 1.481 -17.658 -14.519 1.00 98.00 93 SER A CA 1
ATOM 777 C C . SER A 1 93 ? 2.509 -16.831 -15.301 1.00 98.00 93 SER A C 1
ATOM 779 O O . SER A 1 93 ? 3.444 -17.408 -15.856 1.00 98.00 93 SER A O 1
ATOM 781 N N . ILE A 1 94 ? 2.384 -15.493 -15.334 1.00 98.06 94 ILE A N 1
ATOM 782 C CA . ILE A 1 94 ? 3.319 -14.639 -16.082 1.00 98.06 94 ILE A CA 1
ATOM 783 C C . ILE A 1 94 ? 4.752 -14.905 -15.587 1.00 98.06 94 ILE A C 1
ATOM 785 O O . ILE A 1 94 ? 5.013 -14.784 -14.378 1.00 98.06 94 ILE A O 1
ATOM 789 N N . PRO A 1 95 ? 5.688 -15.250 -16.491 1.00 97.06 95 PRO A N 1
ATOM 790 C CA . PRO A 1 95 ? 7.056 -15.559 -16.115 1.00 97.06 95 PRO A CA 1
ATOM 791 C C . PRO A 1 95 ? 7.777 -14.295 -15.649 1.00 97.06 95 PRO A C 1
ATOM 793 O O . PRO A 1 95 ? 7.755 -13.256 -16.313 1.00 97.06 95 PRO A O 1
ATOM 796 N N . VAL A 1 96 ? 8.445 -14.405 -14.505 1.00 95.06 96 VAL A N 1
ATOM 797 C CA . VAL A 1 96 ? 9.270 -13.346 -13.919 1.00 95.06 96 VAL A CA 1
ATOM 798 C C . VAL A 1 96 ? 10.742 -13.689 -14.164 1.00 95.06 96 VAL A C 1
ATOM 800 O O . VAL A 1 96 ? 11.102 -14.866 -14.0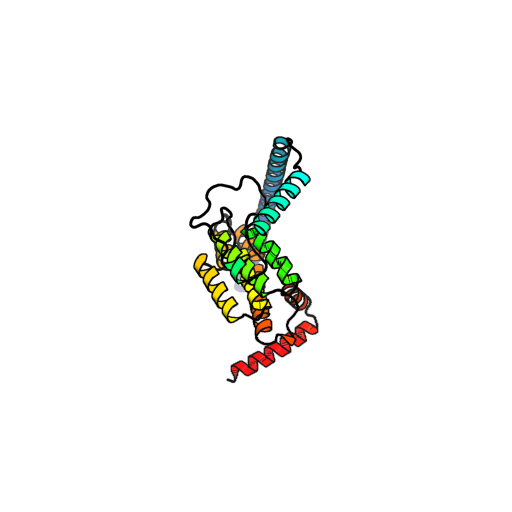83 1.00 95.06 96 VAL A O 1
ATOM 803 N N . PRO A 1 97 ? 11.616 -12.706 -14.452 1.00 92.19 97 PRO A N 1
ATOM 804 C CA . PRO A 1 97 ? 13.045 -12.956 -14.605 1.00 92.19 97 PRO A CA 1
ATOM 805 C C . PRO A 1 97 ? 13.644 -13.714 -13.411 1.00 92.19 97 PRO A C 1
ATOM 807 O O . PRO A 1 97 ? 13.388 -13.391 -12.249 1.00 92.19 97 PRO A O 1
ATOM 810 N N . SER A 1 98 ? 14.487 -14.709 -13.689 1.00 90.12 98 SER A N 1
ATOM 811 C CA . SER A 1 98 ? 15.183 -15.492 -12.657 1.00 90.12 98 SER A CA 1
ATOM 812 C C . SER A 1 98 ? 16.159 -14.630 -11.849 1.00 90.12 98 SER A C 1
ATOM 814 O O . SER A 1 98 ? 16.299 -14.787 -10.628 1.00 90.12 98 SER A O 1
ATOM 816 N N . HIS A 1 99 ? 16.803 -13.674 -12.516 1.00 89.38 99 HIS A N 1
ATOM 817 C CA . HIS A 1 99 ? 17.861 -12.834 -11.967 1.00 89.38 99 HIS A CA 1
ATOM 818 C C . HIS A 1 99 ? 17.427 -11.372 -11.892 1.00 89.38 99 HIS A C 1
ATOM 820 O O . HIS A 1 99 ? 16.510 -10.938 -12.588 1.00 89.38 99 HIS A O 1
ATOM 826 N N . LYS A 1 100 ? 18.089 -10.617 -11.013 1.00 88.94 100 LYS A N 1
ATOM 827 C CA . LYS A 1 100 ? 17.877 -9.176 -10.910 1.00 88.94 100 LYS A CA 1
ATOM 828 C C . LYS A 1 100 ? 18.407 -8.496 -12.172 1.00 88.94 100 LYS A C 1
ATOM 830 O O . LYS A 1 100 ? 19.513 -8.799 -12.611 1.00 88.94 100 LYS A O 1
ATOM 835 N N . GLN A 1 101 ? 17.620 -7.591 -12.737 1.00 84.31 101 GLN A N 1
ATOM 836 C CA . GLN A 1 101 ? 18.021 -6.800 -13.892 1.00 84.31 101 GLN A CA 1
ATOM 837 C C . GLN A 1 101 ? 19.109 -5.804 -13.483 1.00 84.31 101 GLN A C 1
ATOM 839 O O . GLN A 1 101 ? 18.971 -5.089 -12.490 1.00 84.31 101 GLN A O 1
ATOM 844 N N . THR A 1 102 ? 20.197 -5.775 -14.246 1.00 82.38 102 THR A N 1
ATOM 845 C CA . THR A 1 102 ? 21.346 -4.882 -14.025 1.00 82.38 102 THR A CA 1
ATOM 846 C C . THR A 1 102 ? 21.452 -3.798 -15.088 1.00 82.38 102 THR A C 1
ATOM 848 O O . THR A 1 102 ? 22.084 -2.773 -14.858 1.00 82.38 102 THR A O 1
ATOM 851 N N . THR A 1 103 ? 20.827 -4.014 -16.242 1.00 78.25 103 THR A N 1
ATOM 852 C CA . THR A 1 103 ? 20.784 -3.054 -17.338 1.00 78.25 103 THR A CA 1
ATOM 853 C C . THR A 1 103 ? 19.660 -2.062 -17.111 1.00 78.25 103 THR A C 1
ATOM 855 O O . THR A 1 103 ? 18.500 -2.458 -16.968 1.00 78.25 103 THR A O 1
ATOM 858 N N . GLU A 1 104 ? 20.010 -0.782 -17.123 1.00 73.50 104 GLU A N 1
ATOM 859 C CA . GLU A 1 104 ? 19.031 0.291 -17.081 1.00 73.50 104 GLU A CA 1
ATOM 860 C C . GLU A 1 104 ? 18.093 0.202 -18.298 1.00 73.50 104 GLU A C 1
ATOM 862 O O . GLU A 1 104 ? 18.554 -0.015 -19.426 1.00 73.50 104 GLU A O 1
ATOM 867 N N . PRO A 1 105 ? 16.772 0.351 -18.110 1.00 70.88 105 PRO A N 1
ATOM 868 C CA . PRO A 1 105 ? 15.847 0.406 -19.228 1.00 70.88 105 PRO A CA 1
ATOM 869 C C . PRO A 1 105 ? 16.176 1.589 -20.145 1.00 70.88 105 PRO A C 1
ATOM 871 O O . PRO A 1 105 ? 16.239 2.728 -19.697 1.00 70.88 105 PRO A O 1
ATOM 874 N N . TYR A 1 106 ? 16.286 1.334 -21.452 1.00 59.75 106 TYR A N 1
ATOM 875 C CA . TYR A 1 106 ? 16.608 2.325 -22.497 1.00 59.75 106 TYR A CA 1
ATOM 876 C C . TYR A 1 106 ? 15.624 3.526 -22.574 1.00 59.75 106 TYR A C 1
ATOM 878 O O . TYR A 1 106 ? 15.810 4.446 -23.363 1.00 59.75 106 TYR A O 1
ATOM 886 N N . SER A 1 107 ? 14.538 3.533 -21.791 1.00 63.91 107 SER A N 1
ATOM 887 C CA . SER A 1 107 ? 13.638 4.685 -21.615 1.00 63.91 107 SER A CA 1
ATOM 888 C C . SER A 1 107 ? 12.737 4.514 -20.387 1.00 63.91 107 SER A C 1
ATOM 890 O O . SER A 1 107 ? 12.442 3.381 -20.010 1.00 63.91 107 SER A O 1
ATOM 892 N N . VAL A 1 108 ? 12.189 5.616 -19.855 1.00 61.09 108 VAL A N 1
ATOM 893 C CA . VAL A 1 108 ? 11.191 5.656 -18.755 1.00 61.09 108 VAL A CA 1
ATOM 894 C C . VAL A 1 108 ? 9.793 5.184 -19.213 1.00 61.09 108 VAL A C 1
ATOM 896 O O . VAL A 1 108 ? 8.771 5.764 -18.874 1.00 61.09 108 VAL A O 1
ATOM 899 N N . VAL A 1 109 ? 9.714 4.159 -20.058 1.00 68.75 109 VAL A N 1
ATOM 900 C CA . VAL A 1 109 ? 8.433 3.549 -20.450 1.00 68.75 109 VAL A CA 1
ATOM 901 C C . VAL A 1 109 ? 7.976 2.560 -19.383 1.00 68.75 109 VAL A C 1
ATOM 903 O O . VAL A 1 109 ? 8.786 2.050 -18.611 1.00 68.75 109 VAL A O 1
ATOM 906 N N . SER A 1 110 ? 6.673 2.274 -19.338 1.00 77.25 110 SER A N 1
ATOM 907 C CA . SER A 1 110 ? 6.117 1.356 -18.341 1.00 77.25 110 SER A CA 1
ATOM 908 C C . SER A 1 110 ? 6.748 -0.030 -18.476 1.00 77.25 110 SER A C 1
ATOM 910 O O . SER A 1 110 ? 6.570 -0.707 -19.487 1.00 77.25 110 SER A O 1
ATOM 912 N N . VAL A 1 111 ? 7.452 -0.454 -17.433 1.00 88.81 111 VAL A N 1
ATOM 913 C CA . VAL A 1 111 ? 7.943 -1.829 -17.254 1.00 88.81 111 VAL A CA 1
ATOM 914 C C . VAL A 1 111 ? 6.815 -2.748 -16.748 1.00 88.81 111 VAL A C 1
ATOM 916 O O . VAL A 1 111 ? 5.806 -2.235 -16.246 1.00 88.81 111 VAL A O 1
ATOM 919 N N . PRO A 1 112 ? 6.937 -4.087 -16.863 1.00 94.00 112 PRO A N 1
ATOM 920 C CA . PRO A 1 112 ? 5.876 -5.034 -16.501 1.00 94.00 112 PRO A CA 1
ATOM 921 C C . PRO A 1 112 ? 5.201 -4.782 -15.145 1.00 94.00 112 PRO A C 1
ATOM 923 O O . PRO A 1 112 ? 3.974 -4.728 -15.068 1.00 94.00 112 PRO A O 1
ATOM 926 N N . GLU A 1 113 ? 5.967 -4.550 -14.080 1.00 94.94 113 GLU A N 1
ATOM 927 C CA . GLU A 1 113 ? 5.440 -4.252 -12.745 1.00 94.94 113 GLU A CA 1
ATOM 928 C C . GLU A 1 113 ? 4.588 -2.976 -12.718 1.00 94.94 113 GLU A C 1
ATOM 930 O O . GLU A 1 113 ? 3.555 -2.924 -12.054 1.00 94.94 113 GLU A O 1
ATOM 935 N N . GLN A 1 114 ? 4.958 -1.948 -13.482 1.00 93.25 114 GLN A N 1
ATOM 936 C CA . GLN A 1 114 ? 4.196 -0.703 -13.558 1.00 93.25 114 GLN A CA 1
ATOM 937 C C . GLN A 1 114 ? 2.908 -0.888 -14.369 1.00 93.25 114 GLN A C 1
ATOM 939 O O . GLN A 1 114 ? 1.872 -0.318 -14.016 1.00 93.25 114 GLN A O 1
ATOM 944 N N . ILE A 1 115 ? 2.948 -1.703 -15.430 1.00 95.56 115 ILE A N 1
ATOM 945 C CA . ILE A 1 115 ? 1.765 -2.073 -16.221 1.00 95.56 115 ILE A CA 1
ATOM 946 C C . ILE A 1 115 ? 0.765 -2.817 -15.328 1.00 95.56 115 ILE A C 1
ATOM 948 O O . ILE A 1 115 ? -0.397 -2.416 -15.226 1.00 95.56 115 ILE A O 1
ATOM 952 N N . LEU A 1 116 ? 1.231 -3.828 -14.591 1.00 97.81 116 LEU A N 1
ATOM 953 C CA . LEU A 1 116 ? 0.417 -4.590 -13.643 1.00 97.81 116 LEU A CA 1
ATOM 954 C C . LEU A 1 116 ? -0.153 -3.699 -12.530 1.00 97.81 116 LEU A C 1
ATOM 956 O O . LEU A 1 116 ? -1.333 -3.802 -12.195 1.00 97.81 116 LEU A O 1
ATOM 960 N N . GLN A 1 117 ? 0.630 -2.759 -11.999 1.00 96.88 117 GLN A N 1
ATOM 961 C CA . GLN A 1 117 ? 0.152 -1.788 -11.013 1.00 96.88 117 GLN A CA 1
ATOM 962 C C . GLN A 1 117 ? -0.952 -0.866 -11.544 1.00 96.88 117 GLN A C 1
ATOM 964 O O . GLN A 1 117 ? -1.867 -0.514 -10.788 1.00 96.88 117 GLN A O 1
ATOM 969 N N . LYS A 1 118 ? -0.879 -0.452 -12.813 1.00 95.44 118 LYS A N 1
ATOM 970 C CA . LYS A 1 118 ? -1.936 0.332 -13.470 1.00 95.44 118 LYS A CA 1
ATOM 971 C C . LYS A 1 118 ? -3.187 -0.520 -13.672 1.00 95.44 118 LYS A C 1
ATOM 973 O O . LYS A 1 118 ? -4.281 -0.072 -13.320 1.00 95.44 118 LYS A O 1
ATOM 978 N N . LYS A 1 119 ? -3.022 -1.766 -14.127 1.00 97.31 119 LYS A N 1
ATOM 979 C CA . LYS A 1 119 ? -4.126 -2.717 -14.305 1.00 97.31 119 LYS A CA 1
ATOM 980 C C . LYS A 1 119 ? -4.835 -3.034 -12.989 1.00 97.31 119 LYS A C 1
ATOM 982 O O . LYS A 1 119 ? -6.059 -3.017 -12.937 1.00 97.31 119 LYS A O 1
ATOM 987 N N . ALA A 1 120 ? -4.089 -3.184 -11.896 1.00 98.31 120 ALA A N 1
ATOM 988 C CA . ALA A 1 120 ? -4.661 -3.351 -10.563 1.00 98.31 120 ALA A CA 1
ATOM 989 C C . ALA A 1 120 ? -5.544 -2.164 -10.145 1.00 98.31 120 ALA A C 1
ATOM 991 O O . ALA A 1 120 ? -6.614 -2.357 -9.569 1.00 98.31 120 ALA A O 1
ATOM 992 N N . THR A 1 121 ? -5.133 -0.926 -10.453 1.00 96.94 121 THR A N 1
ATOM 993 C CA . THR A 1 121 ? -5.971 0.262 -10.212 1.00 96.94 121 THR A CA 1
ATOM 994 C C . THR A 1 121 ? -7.265 0.192 -11.012 1.00 96.94 121 THR A C 1
ATOM 996 O O . THR A 1 121 ? -8.327 0.489 -10.469 1.00 96.94 121 THR A O 1
ATOM 999 N N . GLN A 1 122 ? -7.177 -0.179 -12.291 1.00 97.44 122 GLN A N 1
ATOM 1000 C CA . GLN A 1 122 ? -8.341 -0.318 -13.159 1.00 97.44 122 GLN A CA 1
ATOM 1001 C C . GLN A 1 122 ? -9.305 -1.376 -12.607 1.00 97.44 122 GLN A C 1
ATOM 1003 O O . GLN A 1 122 ? -10.464 -1.065 -12.351 1.00 97.44 122 GLN A O 1
ATOM 1008 N N . TYR A 1 123 ? -8.820 -2.584 -12.322 1.00 98.44 123 TYR A N 1
ATOM 1009 C CA . TYR A 1 123 ? -9.657 -3.658 -11.791 1.00 98.44 123 TYR A CA 1
ATOM 1010 C C . TYR A 1 123 ? -10.263 -3.341 -10.429 1.00 98.44 123 TYR A C 1
ATOM 1012 O O . TYR A 1 123 ? -11.425 -3.661 -10.197 1.00 98.44 123 TYR A O 1
ATOM 1020 N N . SER A 1 124 ? -9.546 -2.633 -9.555 1.00 96.81 124 SER A N 1
ATOM 1021 C CA . SER A 1 124 ? -10.126 -2.158 -8.296 1.00 96.81 124 SER A CA 1
ATOM 1022 C C . SER A 1 124 ? -11.276 -1.170 -8.519 1.00 96.81 124 SER A C 1
ATOM 1024 O O . SER A 1 124 ? -12.287 -1.270 -7.831 1.00 96.81 124 SER A O 1
ATOM 1026 N N . LYS A 1 125 ? -11.172 -0.258 -9.499 1.00 96.75 125 LYS A N 1
ATOM 1027 C CA . LYS A 1 125 ? -12.276 0.650 -9.869 1.00 96.75 125 LYS A CA 1
ATOM 1028 C C . LYS A 1 125 ? -13.477 -0.096 -10.456 1.00 96.75 125 LYS A C 1
ATOM 1030 O O . LYS A 1 125 ? -14.607 0.332 -10.260 1.00 96.75 125 LYS A O 1
ATOM 1035 N N . GLU A 1 126 ? -13.229 -1.203 -11.147 1.00 97.69 126 GLU A N 1
ATOM 1036 C CA . GLU A 1 126 ? -14.254 -2.094 -11.704 1.00 97.69 126 GLU A CA 1
ATOM 1037 C C . GLU A 1 126 ? -14.795 -3.113 -10.678 1.00 97.69 126 GLU A C 1
ATOM 1039 O O . GLU A 1 126 ? -15.545 -4.010 -11.052 1.00 97.69 126 GLU A O 1
ATOM 1044 N N . ASN A 1 127 ? -14.417 -3.010 -9.396 1.00 96.31 127 ASN A N 1
ATOM 1045 C CA . ASN A 1 127 ? -14.744 -3.967 -8.326 1.00 96.31 127 ASN A CA 1
ATOM 1046 C C . ASN A 1 127 ? -14.267 -5.414 -8.576 1.00 96.31 127 ASN A C 1
ATOM 1048 O O . ASN A 1 127 ? -14.705 -6.346 -7.906 1.00 96.31 127 ASN A O 1
ATOM 1052 N N . LYS A 1 128 ? -13.311 -5.619 -9.486 1.00 98.19 128 LYS A N 1
ATOM 1053 C CA . LYS A 1 128 ? -12.676 -6.913 -9.780 1.00 98.19 128 LYS A CA 1
ATOM 1054 C C . LYS A 1 128 ? -11.460 -7.124 -8.875 1.00 98.19 128 LYS A C 1
ATOM 1056 O O . LYS A 1 128 ? -10.319 -7.183 -9.338 1.00 98.19 128 LYS A O 1
ATOM 1061 N N . MET A 1 129 ? -11.694 -7.177 -7.562 1.00 98.06 129 MET A N 1
ATOM 1062 C CA . MET A 1 129 ? -10.616 -7.199 -6.562 1.00 98.06 129 MET A CA 1
ATOM 1063 C C . MET A 1 129 ? -9.671 -8.395 -6.709 1.00 98.06 129 MET A C 1
ATOM 1065 O O . MET A 1 129 ? -8.470 -8.230 -6.511 1.00 98.06 129 MET A O 1
ATOM 1069 N N . ASP A 1 130 ? -10.168 -9.555 -7.131 1.00 98.56 130 ASP A N 1
ATOM 1070 C CA . ASP A 1 130 ? -9.347 -10.759 -7.303 1.00 98.56 130 ASP A CA 1
ATOM 1071 C C . ASP A 1 130 ? -8.289 -10.583 -8.398 1.00 98.56 130 ASP A C 1
ATOM 1073 O O . ASP A 1 130 ? -7.108 -10.855 -8.174 1.00 98.56 130 ASP A O 1
ATOM 1077 N N . LEU A 1 131 ? -8.684 -10.025 -9.547 1.00 98.75 131 LEU A N 1
ATOM 1078 C CA . LEU A 1 131 ? -7.755 -9.684 -10.627 1.00 98.75 131 LEU A CA 1
ATOM 1079 C C . LEU A 1 131 ? -6.792 -8.575 -10.198 1.00 98.75 131 LEU A C 1
ATOM 1081 O O . LEU A 1 131 ? -5.599 -8.633 -10.492 1.00 98.75 131 LEU A O 1
ATOM 1085 N N . ALA A 1 132 ? -7.283 -7.576 -9.459 1.00 98.75 132 ALA A N 1
ATOM 1086 C CA . ALA A 1 132 ? -6.440 -6.499 -8.956 1.00 98.75 132 ALA A CA 1
ATOM 1087 C C . ALA A 1 132 ? -5.344 -7.015 -8.006 1.00 98.75 132 ALA A C 1
ATOM 1089 O O . ALA A 1 132 ? -4.182 -6.618 -8.121 1.00 98.75 132 ALA A O 1
ATOM 1090 N N . ILE A 1 133 ? -5.704 -7.924 -7.098 1.00 98.81 133 ILE A N 1
ATOM 1091 C CA . ILE A 1 133 ? -4.781 -8.592 -6.176 1.00 98.81 133 ILE A CA 1
ATOM 1092 C C . ILE A 1 133 ? -3.796 -9.471 -6.951 1.00 98.81 133 ILE A C 1
ATOM 1094 O O . ILE A 1 133 ? -2.598 -9.410 -6.673 1.00 98.81 133 ILE A O 1
ATOM 1098 N N . ALA A 1 134 ? -4.254 -10.234 -7.950 1.00 98.81 134 ALA A N 1
ATOM 1099 C CA . ALA A 1 134 ? -3.380 -11.049 -8.797 1.00 98.81 134 ALA A CA 1
ATOM 1100 C C . ALA A 1 134 ? -2.321 -10.194 -9.514 1.00 98.81 134 ALA A C 1
ATOM 1102 O O . ALA A 1 134 ? -1.131 -10.520 -9.476 1.00 98.81 134 ALA A O 1
ATOM 1103 N N . CYS A 1 135 ? -2.722 -9.050 -10.081 1.00 98.75 135 CYS A N 1
ATOM 1104 C CA . CYS A 1 135 ? -1.793 -8.101 -10.693 1.00 98.75 135 CYS A CA 1
ATOM 1105 C C . CYS A 1 135 ? -0.751 -7.587 -9.691 1.00 98.75 135 CYS A C 1
ATOM 1107 O O . CYS A 1 135 ? 0.430 -7.519 -10.026 1.00 98.75 135 CYS A O 1
ATOM 1109 N N . LEU A 1 136 ? -1.153 -7.240 -8.462 1.00 98.75 136 LEU A N 1
ATOM 1110 C CA . LEU A 1 136 ? -0.223 -6.740 -7.441 1.00 98.75 136 LEU A CA 1
ATOM 1111 C C . LEU A 1 136 ? 0.726 -7.824 -6.918 1.00 98.75 136 LEU A C 1
ATOM 1113 O O . LEU A 1 136 ? 1.906 -7.540 -6.734 1.00 98.75 136 LEU A O 1
ATOM 1117 N N . LYS A 1 137 ? 0.261 -9.067 -6.747 1.00 98.69 137 LYS A N 1
ATOM 1118 C CA . LYS A 1 137 ? 1.133 -10.209 -6.418 1.00 98.69 137 LYS A CA 1
ATOM 1119 C C . LYS A 1 137 ? 2.224 -10.383 -7.466 1.00 98.69 137 LYS A C 1
ATOM 1121 O O . LYS A 1 137 ? 3.409 -10.365 -7.135 1.00 98.69 137 LYS A O 1
ATOM 1126 N N . LYS A 1 138 ? 1.828 -10.457 -8.740 1.00 98.62 138 LYS A N 1
ATOM 1127 C CA . LYS A 1 138 ? 2.779 -10.599 -9.843 1.00 98.62 138 LYS A CA 1
ATOM 1128 C C . LYS A 1 138 ? 3.695 -9.378 -9.962 1.00 98.62 138 LYS A C 1
ATOM 1130 O O . LYS A 1 138 ? 4.896 -9.533 -10.158 1.00 98.62 138 LYS A O 1
ATOM 1135 N N . SER A 1 139 ? 3.168 -8.169 -9.761 1.00 98.19 139 SER A N 1
ATOM 1136 C CA . SER A 1 139 ? 3.973 -6.945 -9.697 1.00 98.19 139 SER A CA 1
ATOM 1137 C C . SER A 1 139 ? 5.041 -7.028 -8.606 1.00 98.19 139 SER A C 1
ATOM 1139 O O . SER A 1 139 ? 6.188 -6.691 -8.874 1.00 98.19 139 SER A O 1
ATOM 1141 N N . ASN A 1 140 ? 4.706 -7.490 -7.398 1.00 98.38 140 ASN A N 1
ATOM 1142 C CA . ASN A 1 140 ? 5.676 -7.650 -6.311 1.00 98.38 140 ASN A CA 1
ATOM 1143 C C . ASN A 1 140 ? 6.788 -8.645 -6.678 1.00 98.38 140 ASN A C 1
ATOM 1145 O O . ASN A 1 140 ? 7.938 -8.434 -6.30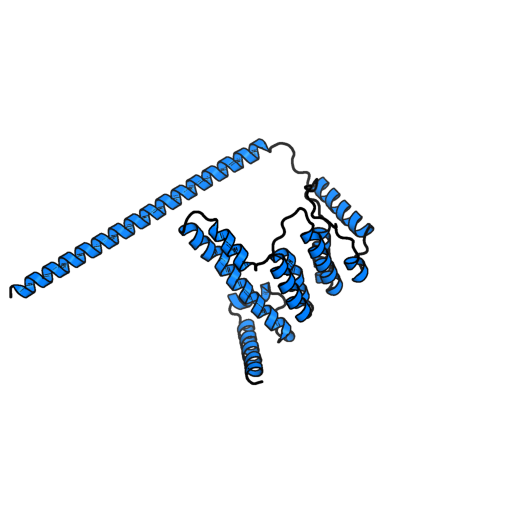0 1.00 98.38 140 ASN A O 1
ATOM 1149 N N . GLU A 1 141 ? 6.488 -9.706 -7.432 1.00 97.62 141 GLU A N 1
ATOM 1150 C CA . GLU A 1 141 ? 7.517 -10.619 -7.944 1.00 97.62 141 GLU A CA 1
ATOM 1151 C C . GLU A 1 141 ? 8.459 -9.928 -8.941 1.00 97.62 141 GLU A C 1
ATOM 1153 O O . GLU A 1 141 ? 9.678 -10.047 -8.803 1.00 97.62 141 GLU A O 1
ATOM 1158 N N . PHE A 1 142 ? 7.921 -9.157 -9.894 1.00 96.56 142 PHE A N 1
ATOM 1159 C CA . PHE A 1 142 ? 8.727 -8.365 -10.831 1.00 96.56 142 PHE A CA 1
ATOM 1160 C C . PHE A 1 142 ? 9.574 -7.307 -10.118 1.00 96.56 142 PHE A C 1
ATOM 1162 O O . PHE A 1 142 ? 10.765 -7.203 -10.399 1.00 96.56 142 PHE A O 1
ATOM 1169 N N . MET A 1 143 ? 9.014 -6.578 -9.148 1.00 95.62 143 MET A N 1
ATOM 1170 C CA . MET A 1 143 ? 9.737 -5.541 -8.399 1.00 95.62 143 MET A CA 1
ATOM 1171 C C . MET A 1 143 ? 10.981 -6.090 -7.686 1.00 95.62 143 MET A C 1
ATOM 1173 O O . MET A 1 143 ? 12.010 -5.418 -7.667 1.00 95.62 143 MET A O 1
ATOM 1177 N N . LYS A 1 144 ? 10.950 -7.335 -7.183 1.00 95.12 144 LYS A N 1
ATOM 1178 C CA . LYS A 1 144 ? 12.123 -7.995 -6.561 1.00 95.12 144 LYS A CA 1
ATOM 1179 C C . LYS A 1 144 ? 13.276 -8.224 -7.540 1.00 95.12 144 LYS A C 1
ATOM 1181 O O . LYS A 1 144 ? 14.421 -8.404 -7.121 1.00 95.12 144 LYS A O 1
ATOM 1186 N N . LYS A 1 145 ? 12.963 -8.296 -8.832 1.00 94.62 145 LYS A N 1
ATOM 1187 C CA . LYS A 1 145 ? 13.894 -8.577 -9.933 1.00 94.62 145 LYS A CA 1
ATOM 1188 C C . LYS A 1 145 ? 14.145 -7.352 -10.803 1.00 94.62 145 LYS A C 1
ATOM 1190 O O . LYS A 1 145 ? 14.961 -7.425 -11.718 1.00 94.62 145 LYS A O 1
ATOM 1195 N N . SER A 1 146 ? 13.463 -6.250 -10.518 1.00 90.88 146 SER A N 1
ATOM 1196 C CA . SER A 1 146 ? 13.570 -5.018 -11.276 1.00 90.88 146 SER A CA 1
ATOM 1197 C C . SER A 1 146 ? 14.945 -4.384 -11.106 1.00 90.88 146 SER A C 1
ATOM 1199 O O . SER A 1 146 ? 15.626 -4.562 -10.089 1.00 90.88 146 SER A O 1
ATOM 1201 N N . PHE A 1 147 ? 15.323 -3.614 -12.121 1.00 89.56 147 PHE A N 1
ATOM 1202 C CA . PHE A 1 147 ? 16.425 -2.669 -12.036 1.00 89.56 147 PHE A CA 1
ATOM 1203 C C . PHE A 1 147 ? 16.125 -1.586 -10.984 1.00 89.56 147 PHE A C 1
ATOM 1205 O O . PHE A 1 147 ? 17.013 -1.168 -10.241 1.00 89.56 147 PHE A O 1
ATOM 1212 N N . TYR A 1 148 ? 14.859 -1.168 -10.874 1.00 88.50 148 TYR A N 1
ATOM 1213 C CA . TYR A 1 148 ? 14.439 -0.099 -9.974 1.00 88.50 148 TYR A CA 1
ATOM 1214 C C . TYR A 1 148 ? 14.454 -0.518 -8.496 1.00 88.50 148 TYR A C 1
ATOM 1216 O O . TYR A 1 148 ? 14.042 -1.617 -8.119 1.00 88.50 148 TYR A O 1
ATOM 1224 N N . ALA A 1 149 ? 14.874 0.409 -7.632 1.00 88.94 149 ALA A N 1
ATOM 1225 C CA . ALA A 1 149 ? 14.895 0.235 -6.181 1.00 88.94 149 ALA A CA 1
ATOM 1226 C C . ALA A 1 149 ? 13.550 0.627 -5.539 1.00 88.94 149 ALA A C 1
ATOM 1228 O O . ALA A 1 149 ? 13.387 1.718 -4.986 1.00 88.94 149 ALA A O 1
ATOM 1229 N N . TYR A 1 150 ? 12.578 -0.282 -5.614 1.00 92.75 150 TYR A N 1
ATOM 1230 C CA . TYR A 1 150 ? 11.268 -0.111 -4.983 1.00 92.75 150 TYR A CA 1
ATOM 1231 C C . TYR A 1 150 ? 11.345 -0.095 -3.450 1.00 92.75 150 TYR A C 1
ATOM 1233 O O . TYR A 1 150 ? 12.126 -0.822 -2.833 1.00 92.75 150 TYR A O 1
ATOM 1241 N N . GLN A 1 151 ? 10.502 0.729 -2.836 1.00 92.81 151 GLN A N 1
ATOM 1242 C CA . GLN A 1 151 ? 10.417 0.936 -1.393 1.00 92.81 151 GLN A CA 1
ATOM 1243 C C . GLN A 1 151 ? 9.369 0.005 -0.768 1.00 92.81 151 GLN A C 1
ATOM 1245 O O . GLN A 1 151 ? 8.443 -0.436 -1.445 1.00 92.81 151 GLN A O 1
ATOM 1250 N N . ILE A 1 152 ? 9.438 -0.231 0.549 1.00 94.56 152 ILE A N 1
ATOM 1251 C CA . ILE A 1 152 ? 8.476 -1.084 1.286 1.00 94.56 152 ILE A CA 1
ATOM 1252 C C . ILE A 1 152 ? 7.017 -0.686 0.993 1.00 94.56 152 ILE A C 1
ATOM 1254 O O . ILE A 1 152 ? 6.170 -1.541 0.731 1.00 94.56 152 ILE A O 1
ATOM 1258 N N . LYS A 1 153 ? 6.733 0.623 0.953 1.00 92.31 153 LYS A N 1
ATOM 1259 C CA . LYS A 1 153 ? 5.393 1.155 0.657 1.00 92.31 153 LYS A CA 1
ATOM 1260 C C . LYS A 1 153 ? 4.838 0.707 -0.703 1.00 92.31 153 LYS A C 1
ATOM 1262 O O . LYS A 1 153 ? 3.625 0.570 -0.832 1.00 92.31 153 LYS A O 1
ATOM 1267 N N . ASP A 1 154 ? 5.700 0.470 -1.693 1.00 94.69 154 ASP A N 1
ATOM 1268 C CA . ASP A 1 154 ? 5.285 0.058 -3.037 1.00 94.69 154 ASP A CA 1
ATOM 1269 C C . ASP A 1 154 ? 4.757 -1.386 -3.009 1.00 94.69 154 ASP A C 1
ATOM 1271 O O . ASP A 1 154 ? 3.739 -1.692 -3.630 1.00 94.69 154 ASP A O 1
ATOM 1275 N N . TYR A 1 155 ? 5.375 -2.248 -2.193 1.00 97.81 155 TYR A N 1
ATOM 1276 C CA . TYR A 1 155 ? 4.932 -3.626 -1.956 1.00 97.81 155 TYR A CA 1
ATOM 1277 C C . TYR A 1 155 ? 3.655 -3.697 -1.112 1.00 97.81 155 TYR A C 1
ATOM 1279 O O . TYR A 1 155 ? 2.772 -4.514 -1.391 1.00 97.81 155 TYR A O 1
ATOM 1287 N N . ASN A 1 156 ? 3.524 -2.824 -0.108 1.00 96.75 156 ASN A N 1
ATOM 1288 C CA . ASN A 1 156 ? 2.361 -2.789 0.788 1.00 96.75 156 ASN A CA 1
ATOM 1289 C C . ASN A 1 156 ? 1.054 -2.435 0.090 1.00 96.75 156 ASN A C 1
ATOM 1291 O O . ASN A 1 156 ? -0.020 -2.687 0.630 1.00 96.75 156 ASN A O 1
ATOM 1295 N N . ARG A 1 157 ? 1.108 -1.908 -1.133 1.00 97.00 157 ARG A N 1
ATOM 1296 C CA . ARG A 1 157 ? -0.095 -1.707 -1.935 1.00 97.00 157 ARG A CA 1
ATOM 1297 C C . ARG A 1 157 ? -0.909 -3.001 -2.098 1.00 97.00 157 ARG A C 1
ATOM 1299 O O . ARG A 1 157 ? -2.138 -2.937 -2.144 1.00 97.00 157 ARG A O 1
ATOM 1306 N N . LEU A 1 158 ? -0.247 -4.162 -2.149 1.00 98.56 158 LEU A N 1
ATOM 1307 C CA . LEU A 1 158 ? -0.900 -5.475 -2.119 1.00 98.56 158 LEU A CA 1
ATOM 1308 C C . LEU A 1 158 ? -1.641 -5.711 -0.795 1.00 98.56 158 LEU A C 1
ATOM 1310 O O . LEU A 1 158 ? -2.806 -6.099 -0.811 1.00 98.56 158 LEU A O 1
ATOM 1314 N N . VAL A 1 159 ? -0.995 -5.418 0.336 1.00 98.31 159 VAL A N 1
ATOM 1315 C CA . VAL A 1 159 ? -1.583 -5.539 1.680 1.00 98.31 159 VAL A CA 1
ATOM 1316 C C . VAL A 1 159 ? -2.837 -4.669 1.795 1.00 98.31 159 VAL A C 1
ATOM 1318 O O . VAL A 1 159 ? -3.892 -5.164 2.190 1.00 98.31 159 VAL A O 1
ATOM 1321 N N . ASP A 1 160 ? -2.771 -3.411 1.351 1.00 97.25 160 ASP A N 1
ATOM 1322 C CA . ASP A 1 160 ? -3.920 -2.497 1.318 1.00 97.25 160 ASP A CA 1
ATOM 1323 C C . ASP A 1 160 ? -5.113 -3.093 0.542 1.00 97.25 160 ASP A C 1
ATOM 1325 O O . ASP A 1 160 ? -6.270 -2.923 0.936 1.00 97.25 160 ASP A O 1
ATOM 1329 N N . PHE A 1 161 ? -4.856 -3.772 -0.581 1.00 98.12 161 PHE A N 1
ATOM 1330 C CA . PHE A 1 161 ? -5.903 -4.372 -1.416 1.00 98.12 161 PHE A CA 1
ATOM 1331 C C . PHE A 1 161 ? -6.475 -5.647 -0.794 1.00 98.12 161 PHE A C 1
ATOM 1333 O O . PHE A 1 161 ? -7.684 -5.858 -0.874 1.00 98.12 161 PHE A O 1
ATOM 1340 N N . LEU A 1 162 ? -5.646 -6.450 -0.128 1.00 98.62 162 LEU A N 1
ATOM 1341 C CA . LEU A 1 162 ? -6.096 -7.626 0.615 1.00 98.62 162 LEU A CA 1
ATOM 1342 C C . LEU A 1 162 ? -7.042 -7.230 1.757 1.00 98.62 162 LEU A C 1
ATOM 1344 O O . LEU A 1 162 ? -8.127 -7.799 1.866 1.00 98.62 162 LEU A O 1
ATOM 1348 N N . TYR A 1 163 ? -6.708 -6.190 2.530 1.00 98.00 163 TYR A N 1
ATOM 1349 C CA . TYR A 1 163 ? -7.605 -5.652 3.561 1.00 98.00 163 TYR A CA 1
ATOM 1350 C C . TYR A 1 163 ? -8.929 -5.145 2.981 1.00 98.00 163 TYR A C 1
ATOM 1352 O O . TYR A 1 163 ? -9.993 -5.450 3.515 1.00 98.00 163 TYR A O 1
ATOM 1360 N N . LYS A 1 164 ? -8.888 -4.409 1.864 1.00 95.50 164 LYS A N 1
ATOM 1361 C CA . LYS A 1 164 ? -10.108 -3.932 1.185 1.00 95.50 164 LYS A CA 1
ATOM 1362 C C . LYS A 1 164 ? -10.990 -5.064 0.661 1.00 95.50 164 LYS A C 1
ATOM 1364 O O . LYS A 1 164 ? -12.199 -4.889 0.592 1.00 95.50 164 LYS A O 1
ATOM 1369 N N . ALA A 1 165 ? -10.395 -6.192 0.284 1.00 96.69 165 ALA A N 1
ATOM 1370 C CA . ALA A 1 165 ? -11.109 -7.379 -0.176 1.00 96.69 165 ALA A CA 1
ATOM 1371 C C . ALA A 1 165 ? -11.557 -8.308 0.970 1.00 96.69 165 ALA A C 1
ATOM 1373 O O . ALA A 1 165 ? -12.055 -9.396 0.700 1.00 96.69 165 ALA A O 1
ATOM 1374 N N . GLY A 1 166 ? -11.348 -7.927 2.237 1.00 97.06 166 GLY A N 1
ATOM 1375 C CA . GLY A 1 166 ? -11.698 -8.760 3.392 1.00 97.06 166 GLY A CA 1
ATOM 1376 C C . GLY A 1 166 ? -10.769 -9.959 3.624 1.00 97.06 166 GLY A C 1
ATOM 1377 O O . GLY A 1 166 ? -11.080 -10.843 4.418 1.00 97.06 166 GLY A O 1
ATOM 1378 N N . ARG A 1 167 ? -9.617 -10.017 2.946 1.00 98.06 167 ARG A N 1
ATOM 1379 C CA . ARG A 1 167 ? -8.658 -11.133 3.007 1.00 98.06 167 ARG A CA 1
ATOM 1380 C C . ARG A 1 167 ? -7.609 -10.899 4.099 1.00 98.06 167 ARG A C 1
ATOM 1382 O O . ARG A 1 167 ? -6.417 -10.771 3.820 1.00 98.06 167 ARG A O 1
ATOM 1389 N N . PHE A 1 168 ? -8.058 -10.784 5.347 1.00 97.81 168 PHE A N 1
ATOM 1390 C CA . PHE A 1 168 ? -7.248 -10.266 6.461 1.00 97.81 168 PHE A CA 1
ATOM 1391 C C . PHE A 1 168 ? -6.033 -11.132 6.815 1.00 97.81 168 PHE A C 1
ATOM 1393 O O . PHE A 1 168 ? -4.931 -10.607 6.955 1.00 97.81 168 PHE A O 1
ATOM 1400 N N . GLU A 1 169 ? -6.200 -12.452 6.906 1.00 98.06 169 GLU A N 1
ATOM 1401 C CA . GLU A 1 169 ? -5.091 -13.368 7.222 1.00 98.06 169 GLU A CA 1
ATOM 1402 C C . GLU A 1 169 ? -4.034 -13.404 6.112 1.00 98.06 169 GLU A C 1
ATOM 1404 O O . GLU A 1 169 ? -2.827 -13.410 6.374 1.00 98.06 169 GLU A O 1
ATOM 1409 N N . GLU A 1 170 ? -4.480 -13.335 4.856 1.00 98.38 170 GLU A N 1
ATOM 1410 C CA . GLU A 1 170 ? -3.589 -13.211 3.704 1.00 98.38 170 GLU A CA 1
ATOM 1411 C C . GLU A 1 170 ? -2.808 -11.888 3.759 1.00 98.38 170 GLU A C 1
ATOM 1413 O O . GLU A 1 170 ? -1.596 -11.879 3.544 1.00 98.38 170 GLU A O 1
ATOM 1418 N N . ALA A 1 171 ? -3.470 -10.782 4.121 1.00 98.38 171 ALA A N 1
ATOM 1419 C CA . ALA A 1 171 ? -2.842 -9.470 4.266 1.00 98.38 171 ALA A CA 1
ATOM 1420 C C . ALA A 1 171 ? -1.753 -9.458 5.351 1.00 98.38 171 ALA A C 1
ATOM 1422 O O . ALA A 1 171 ? -0.646 -8.977 5.104 1.00 98.38 171 ALA A O 1
ATOM 1423 N N . LYS A 1 172 ? -2.042 -10.026 6.531 1.00 97.25 172 LYS A N 1
ATOM 1424 C CA . LYS A 1 172 ? -1.086 -10.148 7.649 1.00 97.25 172 LYS A CA 1
ATOM 1425 C C . LYS A 1 172 ? 0.130 -10.984 7.239 1.00 97.25 172 LYS A C 1
ATOM 1427 O O . LYS A 1 172 ? 1.269 -10.574 7.468 1.00 97.25 172 LYS A O 1
ATOM 1432 N N . THR A 1 173 ? -0.114 -12.115 6.577 1.00 97.88 173 THR A N 1
ATOM 1433 C CA . THR A 1 173 ? 0.935 -13.009 6.063 1.00 97.88 173 THR A CA 1
ATOM 1434 C C . THR A 1 173 ? 1.825 -12.297 5.044 1.00 97.88 173 THR A C 1
ATOM 1436 O O . THR A 1 173 ? 3.052 -12.374 5.113 1.00 97.88 173 THR A O 1
ATOM 1439 N N . GLU A 1 174 ? 1.228 -11.577 4.096 1.00 98.00 174 GLU A N 1
ATOM 1440 C CA . GLU A 1 174 ? 1.978 -10.866 3.061 1.00 98.00 174 GLU A CA 1
ATOM 1441 C C . GLU A 1 174 ? 2.787 -9.698 3.638 1.00 98.00 174 GLU A C 1
ATOM 1443 O O . GLU A 1 174 ? 3.949 -9.518 3.274 1.00 98.00 174 GLU A O 1
ATOM 1448 N N . GLN A 1 175 ? 2.236 -8.964 4.608 1.00 96.62 175 GLN A N 1
ATOM 1449 C CA . GLN A 1 175 ? 2.958 -7.901 5.311 1.00 96.62 175 GLN A CA 1
ATOM 1450 C C . GLN A 1 175 ? 4.229 -8.431 5.992 1.00 96.62 175 GLN A C 1
ATOM 1452 O O . GLN A 1 175 ? 5.291 -7.814 5.890 1.00 96.62 175 GLN A O 1
ATOM 1457 N N . GLN A 1 176 ? 4.142 -9.593 6.646 1.00 95.31 176 GLN A N 1
ATOM 1458 C CA . GLN A 1 176 ? 5.296 -10.245 7.270 1.00 95.31 176 GLN A CA 1
ATOM 1459 C C . GLN A 1 176 ? 6.340 -10.673 6.235 1.00 95.31 176 GLN A C 1
ATOM 1461 O O . GLN A 1 176 ? 7.530 -10.446 6.445 1.00 95.31 176 GLN A O 1
ATOM 1466 N N . LYS A 1 177 ? 5.919 -11.235 5.093 1.00 97.12 177 LYS A N 1
ATOM 1467 C CA . LYS A 1 177 ? 6.836 -11.586 3.993 1.00 97.12 177 LYS A CA 1
ATOM 1468 C C . LYS A 1 177 ? 7.571 -10.363 3.450 1.00 97.12 177 LYS A C 1
ATOM 1470 O O . LYS A 1 177 ? 8.761 -10.459 3.155 1.00 97.12 177 LYS A O 1
ATOM 1475 N N . ILE A 1 178 ? 6.883 -9.228 3.323 1.00 96.12 178 ILE A N 1
ATOM 1476 C CA . ILE A 1 178 ? 7.490 -7.965 2.887 1.00 96.12 178 ILE A CA 1
ATOM 1477 C C . ILE A 1 178 ? 8.544 -7.521 3.905 1.00 96.12 178 ILE A C 1
ATOM 1479 O O . ILE A 1 178 ? 9.689 -7.287 3.527 1.00 96.12 178 ILE A O 1
ATOM 1483 N N . TYR A 1 179 ? 8.210 -7.473 5.196 1.00 93.19 179 TYR A N 1
ATOM 1484 C CA . TYR A 1 179 ? 9.174 -7.085 6.233 1.00 93.19 179 TYR A CA 1
ATOM 1485 C C . TYR A 1 179 ? 10.367 -8.033 6.324 1.00 93.19 179 TYR A C 1
ATOM 1487 O O . TYR A 1 179 ? 11.497 -7.569 6.452 1.00 93.19 179 TYR A O 1
ATOM 1495 N N . LEU A 1 180 ? 10.146 -9.340 6.177 1.00 94.81 180 LEU A N 1
ATOM 1496 C CA . LEU A 1 180 ? 11.223 -10.324 6.127 1.00 94.81 180 LEU A CA 1
ATOM 1497 C C . LEU A 1 180 ? 12.141 -10.099 4.918 1.00 94.81 180 LEU A C 1
ATOM 1499 O O . LEU A 1 180 ? 13.357 -10.169 5.056 1.00 94.81 180 LEU A O 1
ATOM 1503 N N . TYR A 1 181 ? 11.574 -9.795 3.748 1.00 94.00 181 TYR A N 1
ATOM 1504 C CA . TYR A 1 181 ? 12.348 -9.517 2.537 1.00 94.00 181 TYR A CA 1
ATOM 1505 C C . TYR A 1 181 ? 13.250 -8.283 2.684 1.00 94.00 181 TYR A C 1
ATOM 1507 O O . TYR A 1 181 ? 14.397 -8.311 2.244 1.00 94.00 181 TYR A O 1
ATOM 1515 N N . PHE A 1 182 ? 12.755 -7.214 3.313 1.00 92.06 182 PHE A N 1
ATOM 1516 C CA . PHE A 1 182 ? 13.545 -6.002 3.551 1.00 92.06 182 PHE A CA 1
ATOM 1517 C C . PHE A 1 182 ? 14.441 -6.085 4.797 1.00 92.06 182 PHE A C 1
ATOM 1519 O O . PHE A 1 182 ? 15.372 -5.291 4.926 1.00 92.06 182 PHE A O 1
ATO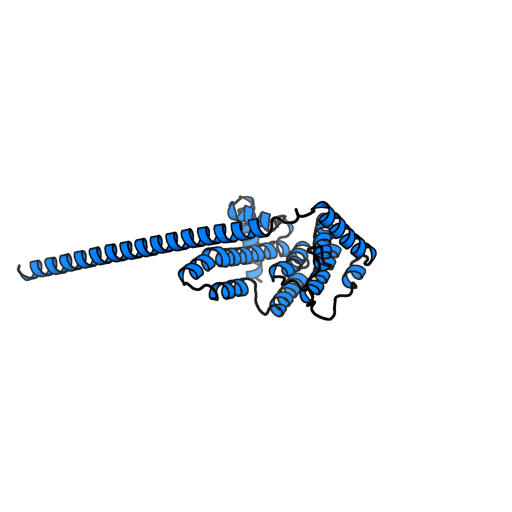M 1526 N N . GLY A 1 183 ? 14.163 -7.019 5.711 1.00 95.44 183 GLY A N 1
ATOM 1527 C CA . GLY A 1 183 ? 14.823 -7.146 7.013 1.00 95.44 183 GLY A CA 1
ATOM 1528 C C . GLY A 1 183 ? 14.438 -6.059 8.024 1.00 95.44 183 GLY A C 1
ATOM 1529 O O . GLY A 1 183 ? 15.082 -5.940 9.062 1.00 95.44 183 GLY A O 1
ATOM 1530 N N . LYS A 1 184 ? 13.432 -5.235 7.707 1.00 93.50 184 LYS A N 1
ATOM 1531 C CA . LYS A 1 184 ? 13.009 -4.065 8.487 1.00 93.50 184 LYS A CA 1
ATOM 1532 C C . LYS A 1 184 ? 11.641 -3.562 8.047 1.00 93.50 184 LYS A C 1
ATOM 1534 O O . LYS A 1 184 ? 11.185 -3.860 6.941 1.00 93.50 184 LYS A O 1
ATOM 1539 N N . ASP A 1 185 ? 11.012 -2.774 8.913 1.00 92.81 185 ASP A N 1
ATOM 1540 C CA . ASP A 1 185 ? 9.788 -2.043 8.588 1.00 92.81 185 ASP A CA 1
ATOM 1541 C C . ASP A 1 185 ? 10.076 -0.618 8.077 1.00 92.81 185 ASP A C 1
ATOM 1543 O O . ASP A 1 185 ? 11.216 -0.145 8.060 1.00 92.81 185 ASP A O 1
ATOM 1547 N N . GLU A 1 186 ? 9.031 0.082 7.638 1.00 90.56 186 GLU A N 1
ATOM 1548 C CA . GLU A 1 186 ? 9.127 1.432 7.074 1.00 90.56 186 GLU A CA 1
ATOM 1549 C C . GLU A 1 186 ? 9.711 2.434 8.071 1.00 90.56 186 GLU A C 1
ATOM 1551 O O . GLU A 1 186 ? 10.502 3.296 7.697 1.00 90.56 186 GLU A O 1
ATOM 1556 N N . ILE A 1 187 ? 9.338 2.323 9.348 1.00 94.25 187 ILE A N 1
ATOM 1557 C CA . ILE A 1 187 ? 9.779 3.250 10.393 1.00 94.25 187 ILE A CA 1
ATOM 1558 C C . ILE A 1 187 ? 11.264 3.050 10.673 1.00 94.25 187 ILE A C 1
ATOM 1560 O O . ILE A 1 187 ? 11.995 4.023 10.862 1.00 94.25 187 ILE A O 1
ATOM 1564 N N . GLN A 1 188 ? 11.727 1.804 10.673 1.00 95.12 188 GLN A N 1
ATOM 1565 C CA . GLN A 1 188 ? 13.134 1.478 10.826 1.00 95.12 188 GLN A CA 1
ATOM 1566 C C . GLN A 1 188 ? 13.962 1.996 9.645 1.00 95.12 188 GLN A C 1
ATOM 1568 O O . GLN A 1 188 ? 14.990 2.625 9.888 1.00 95.12 188 GLN A O 1
ATOM 1573 N N . VAL A 1 189 ? 13.492 1.852 8.397 1.00 92.38 189 VAL A N 1
ATOM 1574 C CA . VAL A 1 189 ? 14.152 2.472 7.227 1.00 92.38 189 VAL A CA 1
ATOM 1575 C C . VAL A 1 189 ? 14.310 3.979 7.430 1.00 92.38 189 VAL A C 1
ATOM 1577 O O . VAL A 1 189 ? 15.396 4.522 7.241 1.00 92.38 189 VAL A O 1
ATOM 1580 N N . LEU A 1 190 ? 13.250 4.668 7.861 1.00 93.75 190 LEU A N 1
ATOM 1581 C CA . LEU A 1 190 ? 13.307 6.114 8.082 1.00 93.75 190 LEU A CA 1
ATOM 1582 C C . LEU A 1 190 ? 14.272 6.491 9.214 1.00 93.75 190 LEU A C 1
ATOM 1584 O O . LEU A 1 190 ? 14.989 7.482 9.091 1.00 93.75 190 LEU A O 1
ATOM 1588 N N . LYS A 1 191 ? 14.322 5.705 10.294 1.00 95.94 191 LYS A N 1
ATOM 1589 C CA . LYS A 1 191 ? 15.274 5.907 11.396 1.00 95.94 191 LYS A CA 1
ATOM 1590 C C . LYS A 1 191 ? 16.721 5.728 10.951 1.00 95.94 191 LYS A C 1
ATOM 1592 O O . LYS A 1 191 ? 17.565 6.496 11.394 1.00 95.94 191 LYS A O 1
ATOM 1597 N N . GLU A 1 192 ? 17.008 4.758 10.090 1.00 94.81 192 GLU A N 1
ATOM 1598 C CA . GLU A 1 192 ? 18.348 4.557 9.527 1.00 94.81 192 GLU A CA 1
ATOM 1599 C C . GLU A 1 192 ? 18.756 5.725 8.623 1.00 94.81 192 GLU A C 1
ATOM 1601 O O . GLU A 1 192 ? 19.855 6.252 8.768 1.00 94.81 192 GLU A O 1
ATOM 1606 N N . LEU A 1 193 ? 17.851 6.202 7.759 1.00 93.69 193 LEU A N 1
ATOM 1607 C CA . LEU A 1 193 ? 18.100 7.385 6.925 1.00 93.69 193 LEU A CA 1
ATOM 1608 C C . LEU A 1 193 ? 18.400 8.631 7.767 1.00 93.69 193 LEU A C 1
ATOM 1610 O O . LEU A 1 193 ? 19.289 9.403 7.421 1.00 93.69 193 LEU A O 1
ATOM 1614 N N . MET A 1 194 ? 17.711 8.795 8.899 1.00 96.12 194 MET A N 1
ATOM 1615 C CA . MET A 1 194 ? 17.982 9.878 9.843 1.00 96.12 194 MET A CA 1
ATOM 1616 C C . MET A 1 194 ? 19.412 9.823 10.400 1.00 96.12 194 MET A C 1
ATOM 1618 O O . MET A 1 194 ? 20.012 10.873 10.608 1.00 96.12 194 MET A O 1
ATOM 1622 N N . GLN A 1 195 ? 19.985 8.636 10.631 1.00 95.12 195 GLN A N 1
ATOM 1623 C CA . GLN A 1 195 ? 21.356 8.521 11.155 1.00 95.12 195 GLN A CA 1
ATOM 1624 C C . GLN A 1 195 ? 22.418 9.017 10.168 1.00 95.12 195 GLN A C 1
ATOM 1626 O O . GLN A 1 195 ? 23.499 9.410 10.596 1.00 95.12 195 GLN A O 1
ATOM 1631 N N . ASN A 1 196 ? 22.104 9.062 8.871 1.00 94.50 196 ASN A N 1
ATOM 1632 C CA . ASN A 1 196 ? 23.010 9.584 7.845 1.00 94.50 196 ASN A CA 1
ATOM 1633 C C . ASN A 1 196 ? 23.052 11.122 7.804 1.00 94.50 196 ASN A C 1
ATOM 1635 O O . ASN A 1 196 ? 23.841 11.689 7.049 1.00 94.50 196 ASN A O 1
ATOM 1639 N N . LEU A 1 197 ? 22.207 11.809 8.582 1.00 94.50 197 LEU A N 1
ATOM 1640 C CA . LEU A 1 197 ? 22.198 13.269 8.644 1.00 94.50 197 LEU A CA 1
ATOM 1641 C C . LEU A 1 197 ? 23.331 13.781 9.548 1.00 94.50 197 LEU A C 1
ATOM 1643 O O . LEU A 1 197 ? 23.490 13.286 10.674 1.00 94.50 197 LEU A O 1
ATOM 1647 N N . PRO A 1 198 ? 24.100 14.790 9.094 1.00 93.31 198 PRO A N 1
ATOM 1648 C CA . PRO A 1 198 ? 25.364 15.141 9.729 1.00 93.31 198 PRO A CA 1
ATOM 1649 C C . PRO A 1 198 ? 25.171 15.790 11.102 1.00 93.31 198 PRO A C 1
ATOM 1651 O O . PRO A 1 198 ? 25.933 15.505 12.028 1.00 93.31 198 PRO A O 1
ATOM 1654 N N . THR A 1 199 ? 24.137 16.616 11.286 1.00 97.00 199 THR A N 1
ATOM 1655 C CA . THR A 1 199 ? 23.943 17.366 12.535 1.00 97.00 199 THR A CA 1
ATOM 1656 C C . THR A 1 199 ? 22.786 16.844 13.385 1.00 97.00 199 THR A C 1
ATOM 1658 O O . THR A 1 199 ? 21.798 16.301 12.892 1.00 97.00 199 THR A O 1
ATOM 1661 N N . GLN A 1 200 ? 22.867 17.054 14.705 1.00 94.81 200 GLN A N 1
ATOM 1662 C CA . GLN A 1 200 ? 21.761 16.723 15.612 1.00 94.81 200 GLN A CA 1
ATOM 1663 C C . GLN A 1 200 ? 20.504 17.557 15.323 1.00 94.81 200 GLN A C 1
ATOM 1665 O O . GLN A 1 200 ? 19.395 17.061 15.506 1.00 94.81 200 GLN A O 1
ATOM 1670 N N . SER A 1 201 ? 20.672 18.800 14.861 1.00 96.44 201 SER A N 1
ATOM 1671 C CA . SER A 1 201 ? 19.553 19.671 14.492 1.00 96.44 201 SER A CA 1
ATOM 1672 C C . SER A 1 201 ? 18.754 19.081 13.325 1.00 96.44 201 SER A C 1
ATOM 1674 O O . SER A 1 201 ? 17.549 18.873 13.456 1.00 96.44 201 SER A O 1
ATOM 1676 N N . GLU A 1 202 ? 19.431 18.681 12.240 1.00 95.75 202 GLU A N 1
ATOM 1677 C CA . GLU A 1 202 ? 18.788 18.027 11.089 1.00 95.75 202 GLU A CA 1
ATOM 1678 C C . GLU A 1 202 ? 18.131 16.698 11.482 1.00 95.75 202 GLU A C 1
ATOM 1680 O O . GLU A 1 202 ? 17.026 16.399 11.032 1.00 95.75 202 GLU A O 1
ATOM 1685 N N . ARG A 1 203 ? 18.761 15.911 12.369 1.00 96.62 203 ARG A N 1
ATOM 1686 C CA . ARG A 1 203 ? 18.149 14.680 12.899 1.00 96.62 203 ARG A CA 1
ATOM 1687 C C . ARG A 1 203 ? 16.862 14.957 13.671 1.00 96.62 203 ARG A C 1
ATOM 1689 O O . ARG A 1 203 ? 15.874 14.257 13.466 1.00 96.62 203 ARG A O 1
ATOM 1696 N N . ASN A 1 204 ? 16.851 15.973 14.532 1.00 95.56 204 ASN A N 1
ATOM 1697 C CA . ASN A 1 204 ? 15.660 16.359 15.291 1.00 95.56 204 ASN A CA 1
ATOM 1698 C C . ASN A 1 204 ? 14.532 16.832 14.364 1.00 95.56 204 ASN A C 1
ATOM 1700 O O . ASN A 1 204 ? 13.372 16.460 14.560 1.00 95.56 204 ASN A O 1
ATOM 1704 N N . GLU A 1 205 ? 14.868 17.618 13.340 1.00 97.38 205 GLU A N 1
ATOM 1705 C CA . GLU A 1 205 ? 13.908 18.086 12.344 1.00 97.38 205 GLU A CA 1
ATOM 1706 C C . GLU A 1 205 ? 13.336 16.924 11.522 1.00 97.38 205 GLU A C 1
ATOM 1708 O O . GLU A 1 205 ? 12.116 16.791 11.409 1.00 97.38 205 GLU A O 1
ATOM 1713 N N . TYR A 1 206 ? 14.190 16.027 11.024 1.00 96.75 206 TYR A N 1
ATOM 1714 C CA . TYR A 1 206 ? 13.769 14.831 10.297 1.00 96.75 206 TYR A CA 1
ATOM 1715 C C . TYR A 1 206 ? 12.883 13.928 11.161 1.00 96.75 206 TYR A C 1
ATOM 1717 O O . TYR A 1 206 ? 11.841 13.452 10.709 1.00 96.75 206 TYR A O 1
ATOM 1725 N N . TYR A 1 207 ? 13.247 13.718 12.429 1.00 95.94 207 TYR A N 1
ATOM 1726 C CA . TYR A 1 207 ? 12.430 12.941 13.355 1.00 95.94 207 TYR A CA 1
ATOM 1727 C C . TYR A 1 207 ? 11.022 13.533 13.484 1.00 95.94 207 TYR A C 1
ATOM 1729 O O . TYR A 1 207 ? 10.029 12.823 13.311 1.00 95.94 207 TYR A O 1
ATOM 1737 N N . LYS A 1 208 ? 10.936 14.843 13.734 1.00 97.12 208 LYS A N 1
ATOM 1738 C CA . LYS A 1 208 ? 9.669 15.558 13.912 1.00 97.12 208 LYS A CA 1
ATOM 1739 C C . LYS A 1 208 ? 8.826 15.585 12.636 1.00 97.12 208 LYS A C 1
ATOM 1741 O O . LYS A 1 208 ? 7.617 15.396 12.716 1.00 97.12 208 LYS A O 1
ATOM 1746 N N . ASN A 1 209 ? 9.442 15.821 11.481 1.00 96.75 209 ASN A N 1
ATOM 1747 C CA . ASN A 1 209 ? 8.723 16.087 10.233 1.00 96.75 209 ASN A CA 1
ATOM 1748 C C . ASN A 1 209 ? 8.479 14.830 9.385 1.00 96.75 209 ASN A C 1
ATOM 1750 O O . ASN A 1 209 ? 7.565 14.832 8.564 1.00 96.75 209 ASN A O 1
ATOM 1754 N N . ILE A 1 210 ? 9.267 13.765 9.568 1.00 96.25 210 ILE A N 1
ATOM 1755 C CA . ILE A 1 210 ? 9.199 12.541 8.754 1.00 96.25 210 ILE A CA 1
ATOM 1756 C C . ILE A 1 210 ? 8.824 11.325 9.604 1.00 96.25 210 ILE A C 1
ATOM 1758 O O . ILE A 1 210 ? 7.862 10.627 9.284 1.00 96.25 210 ILE A O 1
ATOM 1762 N N . ILE A 1 211 ? 9.544 11.069 10.702 1.00 95.50 211 ILE A N 1
ATOM 1763 C CA . ILE A 1 211 ? 9.351 9.839 11.491 1.00 95.50 211 ILE A CA 1
ATOM 1764 C C . ILE A 1 211 ? 8.054 9.893 12.299 1.00 95.50 211 ILE A C 1
ATOM 1766 O O . ILE A 1 211 ? 7.291 8.929 12.264 1.00 95.50 211 ILE A O 1
ATOM 1770 N N . VAL A 1 212 ? 7.772 10.997 12.997 1.00 96.12 212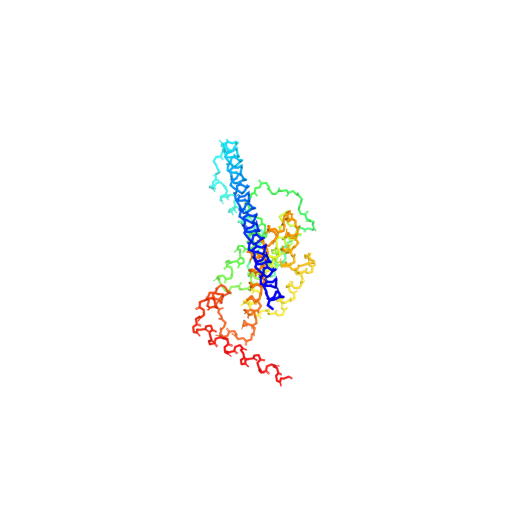 VAL A N 1
ATOM 1771 C CA . VAL A 1 212 ? 6.535 11.137 13.786 1.00 96.12 212 VAL A CA 1
ATOM 1772 C C . VAL A 1 212 ? 5.286 10.983 12.901 1.00 96.12 212 VAL A C 1
ATOM 1774 O O . VAL A 1 212 ? 4.474 10.108 13.209 1.00 96.12 212 VAL A O 1
ATOM 1777 N N . PRO A 1 213 ? 5.146 11.685 11.756 1.00 96.12 213 PRO A N 1
ATOM 1778 C CA . PRO A 1 213 ? 4.004 11.480 10.865 1.00 96.12 213 PRO A CA 1
ATOM 1779 C C . PRO A 1 213 ? 3.892 10.059 10.308 1.00 96.12 213 PRO A C 1
ATOM 1781 O O . PRO A 1 213 ? 2.778 9.574 10.117 1.00 96.12 213 PRO A O 1
ATOM 1784 N N . ALA A 1 214 ? 5.016 9.379 10.057 1.00 94.62 214 ALA A N 1
ATOM 1785 C CA . ALA A 1 214 ? 5.011 7.989 9.604 1.00 94.62 214 ALA A CA 1
ATOM 1786 C C . ALA A 1 214 ? 4.543 7.023 10.708 1.00 94.62 214 ALA A C 1
ATOM 1788 O O . ALA A 1 214 ? 3.778 6.101 10.429 1.00 94.62 214 ALA A O 1
ATOM 1789 N N . ILE A 1 215 ? 4.946 7.246 11.966 1.00 95.88 215 ILE A N 1
ATOM 1790 C CA . ILE A 1 215 ? 4.463 6.475 13.125 1.00 95.88 215 ILE A CA 1
ATOM 1791 C C . ILE A 1 215 ? 2.953 6.667 13.293 1.00 95.88 215 ILE A C 1
ATOM 1793 O O . ILE A 1 215 ? 2.221 5.687 13.438 1.00 95.88 215 ILE A O 1
ATOM 1797 N N . GLU A 1 216 ? 2.479 7.912 13.233 1.00 95.62 216 GLU A N 1
ATOM 1798 C CA . GLU A 1 216 ? 1.052 8.232 13.314 1.00 95.62 216 GLU A CA 1
ATOM 1799 C C . GLU A 1 216 ? 0.262 7.596 12.167 1.00 95.62 216 GLU A C 1
ATOM 1801 O O . GLU A 1 216 ? -0.785 6.997 12.395 1.00 95.62 216 GLU A O 1
ATOM 1806 N N . GLU A 1 217 ? 0.765 7.677 10.932 1.00 95.62 217 GLU A N 1
ATOM 1807 C CA . GLU A 1 217 ? 0.126 7.065 9.766 1.00 95.62 217 GLU A CA 1
ATOM 1808 C C . GLU A 1 217 ? 0.075 5.536 9.875 1.00 95.62 217 GLU A C 1
ATOM 1810 O O . GLU A 1 217 ? -0.959 4.945 9.562 1.00 95.62 217 GLU A O 1
ATOM 1815 N N . LYS A 1 218 ? 1.142 4.895 10.372 1.00 94.69 218 LYS A N 1
ATOM 1816 C CA . LYS A 1 218 ? 1.178 3.448 10.631 1.00 94.69 218 LYS A CA 1
ATOM 1817 C C . LYS A 1 218 ? 0.153 3.040 11.691 1.00 94.69 218 LYS A C 1
ATOM 1819 O O . LYS A 1 218 ? -0.576 2.072 11.476 1.00 94.69 218 LYS A O 1
ATOM 1824 N N . ALA A 1 219 ? 0.049 3.787 12.790 1.00 95.62 219 ALA A N 1
ATOM 1825 C CA . ALA A 1 219 ? -0.956 3.548 13.828 1.00 95.62 219 ALA A CA 1
ATOM 1826 C C . ALA A 1 219 ? -2.386 3.756 13.296 1.00 95.62 219 ALA A C 1
ATOM 1828 O O . ALA A 1 219 ? -3.242 2.888 13.457 1.00 95.62 219 ALA A O 1
ATOM 1829 N N . ASP A 1 220 ? -2.627 4.854 12.570 1.00 97.00 220 ASP A N 1
ATOM 1830 C CA . ASP A 1 220 ? -3.907 5.130 11.910 1.00 97.00 220 ASP A CA 1
ATOM 1831 C C . ASP A 1 220 ? -4.300 3.993 10.959 1.00 97.00 220 ASP A C 1
ATOM 1833 O O . ASP A 1 220 ? -5.472 3.624 10.857 1.00 97.00 220 ASP A O 1
ATOM 1837 N N . ARG A 1 221 ? -3.329 3.450 10.223 1.00 96.31 221 ARG A N 1
ATOM 1838 C CA . ARG A 1 221 ? -3.544 2.361 9.269 1.00 96.31 221 ARG A CA 1
ATOM 1839 C C . ARG A 1 221 ? -3.911 1.063 9.977 1.00 96.31 221 ARG A C 1
ATOM 1841 O O . ARG A 1 221 ? -4.838 0.390 9.538 1.00 96.31 221 ARG A O 1
ATOM 1848 N N . GLN A 1 222 ? -3.249 0.745 11.088 1.00 95.50 222 GLN A N 1
ATOM 1849 C CA . GLN A 1 222 ? -3.601 -0.403 11.927 1.00 95.50 222 GLN A CA 1
ATOM 1850 C C . GLN A 1 222 ? -5.010 -0.272 12.515 1.00 95.50 222 GLN A C 1
ATOM 1852 O O . GLN A 1 222 ? -5.778 -1.232 12.459 1.00 95.50 222 GLN A O 1
ATOM 1857 N N . ASP A 1 223 ? -5.385 0.915 13.002 1.00 96.56 223 ASP A N 1
ATOM 1858 C CA . ASP A 1 223 ? -6.755 1.182 13.450 1.00 96.56 223 ASP A CA 1
ATOM 1859 C C . ASP A 1 223 ? -7.761 0.960 12.313 1.00 96.56 223 ASP A C 1
ATOM 1861 O O . ASP A 1 223 ? -8.782 0.294 12.495 1.00 96.56 223 ASP A O 1
ATOM 1865 N N . TYR A 1 224 ? -7.465 1.484 11.121 1.00 97.69 224 TYR A N 1
ATOM 1866 C CA . TYR A 1 224 ? -8.321 1.327 9.948 1.00 97.69 224 TYR A CA 1
ATOM 1867 C C . TYR A 1 224 ? -8.489 -0.142 9.537 1.00 97.69 224 TYR A C 1
ATOM 1869 O O . TYR A 1 224 ? -9.607 -0.580 9.273 1.00 97.69 224 TYR A O 1
ATOM 1877 N N . TYR A 1 225 ? -7.407 -0.918 9.528 1.00 97.44 225 TYR A N 1
ATOM 1878 C CA . TYR A 1 225 ? -7.440 -2.356 9.252 1.00 97.44 225 TYR A CA 1
ATOM 1879 C C . TYR A 1 225 ? -8.248 -3.127 10.283 1.00 97.44 225 TYR A C 1
ATOM 1881 O O . TYR A 1 225 ? -9.073 -3.961 9.913 1.00 97.44 225 TYR A O 1
ATOM 1889 N N . TRP A 1 226 ? -8.088 -2.791 11.561 1.00 97.00 226 TRP A N 1
ATOM 1890 C CA . TRP A 1 226 ? -8.900 -3.375 12.617 1.00 97.00 226 TRP A CA 1
ATOM 1891 C C . TRP A 1 226 ? -10.390 -3.079 12.401 1.00 97.00 226 TRP A C 1
ATOM 1893 O O . TRP A 1 226 ? -11.223 -3.970 12.549 1.00 97.00 226 TRP A O 1
ATOM 1903 N N . ILE A 1 227 ? -10.736 -1.850 12.003 1.00 97.38 227 ILE A N 1
ATOM 1904 C CA . ILE A 1 227 ? -12.118 -1.458 11.696 1.00 97.38 227 ILE A CA 1
ATOM 1905 C C . ILE A 1 227 ? -12.666 -2.245 10.500 1.00 97.38 227 ILE A C 1
ATOM 1907 O O . ILE A 1 227 ? -13.798 -2.714 10.579 1.00 97.38 227 ILE A O 1
ATOM 1911 N N . LEU A 1 228 ? -11.891 -2.424 9.425 1.00 97.19 228 LEU A N 1
ATOM 1912 C CA . LEU A 1 228 ? -12.309 -3.238 8.275 1.00 97.19 228 LEU A CA 1
ATOM 1913 C C . LEU A 1 228 ? -12.618 -4.686 8.678 1.00 97.19 228 LEU A C 1
ATOM 1915 O O . LEU A 1 228 ? -13.605 -5.248 8.215 1.00 97.19 228 LEU A O 1
ATOM 1919 N N . GLU A 1 229 ? -11.799 -5.265 9.554 1.00 96.88 229 GLU A N 1
ATOM 1920 C CA . GLU A 1 229 ? -11.929 -6.656 10.002 1.00 96.88 229 GLU A CA 1
ATOM 1921 C C . GLU A 1 229 ? -13.084 -6.864 10.990 1.00 96.88 229 GLU A C 1
ATOM 1923 O O . GLU A 1 229 ? -13.803 -7.858 10.915 1.00 96.88 229 GLU A O 1
ATOM 1928 N N . HIS A 1 230 ? -13.306 -5.919 11.904 1.00 96.25 230 HIS A N 1
ATOM 1929 C CA . HIS A 1 230 ? -14.210 -6.126 13.041 1.00 96.25 230 HIS A CA 1
ATOM 1930 C C . HIS A 1 230 ? -15.526 -5.350 12.942 1.00 96.25 230 HIS A C 1
ATOM 1932 O O . HIS A 1 230 ? -16.478 -5.678 13.658 1.00 96.25 230 HIS A O 1
ATOM 1938 N N . LEU A 1 231 ? -15.572 -4.300 12.115 1.00 95.88 231 LEU A N 1
ATOM 1939 C CA . LEU A 1 231 ? -16.700 -3.379 11.947 1.00 95.88 231 LEU A CA 1
ATOM 1940 C C . LEU A 1 231 ? -16.879 -2.948 10.468 1.00 95.88 231 LEU A C 1
ATOM 1942 O O . LEU A 1 231 ? -16.999 -1.744 10.212 1.00 95.88 231 LEU A O 1
ATOM 1946 N N . PRO A 1 232 ? -16.934 -3.882 9.495 1.00 95.19 232 PRO A N 1
ATOM 1947 C CA . PRO A 1 232 ? -16.968 -3.552 8.065 1.00 95.19 232 PRO A CA 1
ATOM 1948 C C . PRO A 1 232 ? -18.121 -2.606 7.691 1.00 95.19 232 PRO A C 1
ATOM 1950 O O . PRO A 1 232 ? -17.908 -1.631 6.976 1.00 95.19 232 PRO A O 1
ATOM 1953 N N . GLU A 1 233 ? -19.306 -2.792 8.280 1.00 94.44 233 GLU A N 1
ATOM 1954 C CA . GLU A 1 233 ? -20.493 -1.947 8.042 1.00 94.44 233 GLU A CA 1
ATOM 1955 C C . GLU A 1 233 ? -20.327 -0.486 8.485 1.00 94.44 233 GLU A C 1
ATOM 1957 O O . GLU A 1 233 ? -21.046 0.409 8.048 1.00 94.44 233 GLU A O 1
ATOM 1962 N N . SER A 1 234 ? -19.410 -0.225 9.418 1.00 94.19 234 SER A N 1
ATOM 1963 C CA . SER A 1 234 ? -19.116 1.126 9.915 1.00 94.19 234 SER A CA 1
ATOM 1964 C C . SER A 1 234 ? -17.779 1.654 9.396 1.00 94.19 234 SER A C 1
ATOM 1966 O O . SER A 1 234 ? -17.364 2.747 9.790 1.00 94.19 234 SER A O 1
ATOM 1968 N N . ALA A 1 235 ? -17.097 0.894 8.538 1.00 94.94 235 ALA A N 1
ATOM 1969 C CA . ALA A 1 235 ? -15.780 1.245 8.053 1.00 94.94 235 ALA A CA 1
ATOM 1970 C C . ALA A 1 235 ? -15.848 2.423 7.067 1.00 94.94 235 ALA A C 1
ATOM 1972 O O . ALA A 1 235 ? -16.672 2.443 6.148 1.00 94.94 235 ALA A O 1
ATOM 1973 N N . PRO A 1 236 ? -14.955 3.417 7.194 1.00 95.81 236 PRO A N 1
ATOM 1974 C CA . PRO A 1 236 ? -14.840 4.461 6.188 1.00 95.81 236 PRO A CA 1
ATOM 1975 C C . PRO A 1 236 ? -14.449 3.873 4.827 1.00 95.81 236 PRO A C 1
ATOM 1977 O O . PRO A 1 236 ? -13.573 3.012 4.736 1.00 95.81 236 PRO A O 1
ATOM 1980 N N . LYS A 1 237 ? -15.020 4.422 3.745 1.00 92.75 237 LYS A N 1
ATOM 1981 C CA . LYS A 1 237 ? -14.787 3.964 2.357 1.00 92.75 237 LYS A CA 1
ATOM 1982 C C . LYS A 1 237 ? -13.309 3.891 1.950 1.00 92.75 237 LYS A C 1
ATOM 1984 O O . LYS A 1 237 ? -12.954 3.205 1.000 1.00 92.75 237 LYS A O 1
ATOM 1989 N N . SER A 1 238 ? -12.449 4.673 2.599 1.00 94.81 238 SER A N 1
ATOM 1990 C CA . SER A 1 238 ? -11.009 4.662 2.351 1.00 94.81 238 SER A CA 1
ATOM 1991 C C . SER A 1 238 ? -10.235 5.088 3.590 1.00 94.81 238 SER A C 1
ATOM 1993 O O . SER A 1 238 ? -10.735 5.866 4.406 1.00 94.81 238 SER A O 1
ATOM 1995 N N . PHE A 1 239 ? -8.972 4.671 3.657 1.00 96.81 239 PHE A N 1
ATOM 1996 C CA . PHE A 1 239 ? -8.025 5.118 4.674 1.00 96.81 239 PHE A CA 1
ATOM 1997 C C . PHE A 1 239 ? -7.881 6.649 4.725 1.00 96.81 239 PHE A C 1
ATOM 1999 O O . PHE A 1 239 ? -7.922 7.254 5.792 1.00 96.81 239 PHE A O 1
ATOM 2006 N N . GLY A 1 240 ? -7.805 7.311 3.564 1.00 96.25 240 GLY A N 1
ATOM 2007 C CA . GLY A 1 240 ? -7.787 8.775 3.508 1.00 96.25 240 GLY A CA 1
ATOM 2008 C C . GLY A 1 240 ? -9.068 9.402 4.073 1.00 96.25 240 GLY A C 1
ATOM 2009 O O . GLY A 1 240 ? -9.005 10.418 4.760 1.00 96.25 240 GLY A O 1
ATOM 2010 N N . GLY A 1 241 ? -10.228 8.779 3.835 1.00 96.94 241 GLY A N 1
ATOM 2011 C CA . GLY A 1 241 ? -11.493 9.166 4.464 1.00 96.94 241 GLY A CA 1
ATOM 2012 C C . GLY A 1 241 ? -11.449 9.035 5.986 1.00 96.94 241 GLY A C 1
ATOM 2013 O O . GLY A 1 241 ? -11.816 9.984 6.674 1.00 96.94 241 GLY A O 1
ATOM 2014 N N . TYR A 1 242 ? -10.924 7.914 6.490 1.00 97.88 242 TYR A N 1
ATOM 2015 C CA . TYR A 1 242 ? -10.707 7.671 7.919 1.00 97.88 242 TYR A CA 1
ATOM 2016 C C . TYR A 1 242 ? -9.804 8.735 8.568 1.00 97.88 242 TYR A C 1
ATOM 2018 O O . TYR A 1 242 ? -10.186 9.356 9.560 1.00 97.88 242 TYR A O 1
ATOM 2026 N N . ARG A 1 243 ? -8.639 9.033 7.981 1.00 97.69 243 ARG A N 1
ATOM 2027 C CA . ARG A 1 243 ? -7.739 10.059 8.535 1.00 97.69 243 ARG A CA 1
ATOM 2028 C C . ARG A 1 243 ? -8.362 11.453 8.512 1.00 97.69 243 ARG A C 1
ATOM 2030 O O . ARG A 1 243 ? -8.209 12.202 9.474 1.00 97.69 243 ARG A O 1
ATOM 2037 N N . ARG A 1 244 ? -9.106 11.804 7.453 1.00 97.69 244 ARG A N 1
ATOM 2038 C CA . ARG A 1 244 ? -9.822 13.091 7.384 1.00 97.69 244 ARG A CA 1
ATOM 2039 C C . ARG A 1 244 ? -10.869 13.220 8.488 1.00 97.69 244 ARG A C 1
ATOM 2041 O O . ARG A 1 244 ? -10.896 14.249 9.154 1.00 97.69 244 ARG A O 1
ATOM 2048 N N . MET A 1 245 ? -11.695 12.196 8.707 1.00 96.88 245 MET A N 1
ATOM 2049 C CA . MET A 1 245 ? -12.727 12.243 9.753 1.00 96.88 245 MET A CA 1
ATOM 2050 C C . MET A 1 245 ? -12.139 12.242 11.170 1.00 96.88 245 MET A C 1
ATOM 2052 O O . MET A 1 245 ? -12.692 12.926 12.030 1.00 96.88 245 MET A O 1
ATOM 2056 N N . LYS A 1 246 ? -11.014 11.542 11.389 1.00 96.75 246 LYS A N 1
ATOM 2057 C CA . LYS A 1 246 ? -10.243 11.580 12.641 1.00 96.75 246 LYS A CA 1
ATOM 2058 C C . LYS A 1 246 ? -9.687 12.979 12.896 1.00 96.75 246 LYS A C 1
ATOM 2060 O O . LYS A 1 246 ? -9.935 13.552 13.950 1.00 96.75 246 LYS A O 1
ATOM 2065 N N . LYS A 1 247 ? -9.004 13.562 11.905 1.00 96.50 247 LYS A N 1
ATOM 2066 C CA . LYS A 1 247 ? -8.413 14.906 12.005 1.00 96.50 247 LYS A CA 1
ATOM 2067 C C . LYS A 1 247 ? -9.465 15.994 12.237 1.00 96.50 247 LYS A C 1
ATOM 2069 O O . LYS A 1 247 ? -9.235 16.897 13.028 1.00 96.50 247 LYS A O 1
ATOM 2074 N N . ALA A 1 248 ? -10.603 15.909 11.551 1.00 96.56 248 ALA A N 1
ATOM 2075 C CA . ALA A 1 248 ? -11.702 16.862 11.698 1.00 96.56 248 ALA A CA 1
ATOM 2076 C C . ALA A 1 248 ? -12.606 16.579 12.914 1.00 96.56 248 ALA A C 1
ATOM 2078 O O . ALA A 1 248 ? -13.565 17.312 13.125 1.00 96.56 248 ALA A O 1
ATOM 2079 N N . ASN A 1 249 ? -12.336 15.511 13.676 1.00 95.31 249 ASN A N 1
ATOM 2080 C CA . ASN A 1 249 ? -13.124 15.074 14.830 1.00 95.31 249 ASN A CA 1
ATOM 2081 C C . ASN A 1 249 ? -14.646 15.063 14.579 1.00 95.31 249 ASN A C 1
ATOM 2083 O O . ASN A 1 249 ? -15.443 15.538 15.383 1.00 95.31 249 ASN A O 1
ATOM 2087 N N . THR A 1 250 ? -15.052 14.559 13.413 1.00 97.50 250 THR A N 1
ATOM 2088 C CA . THR A 1 250 ? -16.464 14.593 12.993 1.00 97.50 250 THR A CA 1
ATOM 2089 C C . THR A 1 250 ? -17.355 13.740 13.904 1.00 97.50 250 THR A C 1
ATOM 2091 O O . THR A 1 250 ? -16.898 12.743 14.464 1.00 97.50 250 THR A O 1
ATOM 2094 N N . GLU A 1 251 ? -18.659 14.025 13.964 1.00 96.88 251 GLU A N 1
ATOM 2095 C CA . GLU A 1 251 ? -19.622 13.186 14.700 1.00 96.88 251 GLU A CA 1
ATOM 2096 C C . GLU A 1 251 ? -19.583 11.710 14.275 1.00 96.88 251 GLU A C 1
ATOM 2098 O O . GLU A 1 251 ? -19.680 10.807 15.105 1.00 96.88 251 GLU A O 1
ATOM 2103 N N . ASN A 1 252 ? -19.397 11.450 12.977 1.00 95.25 252 ASN A N 1
ATOM 2104 C CA . ASN A 1 252 ? -19.267 10.091 12.451 1.00 95.25 252 ASN A CA 1
ATOM 2105 C C . ASN A 1 252 ? -18.032 9.378 13.012 1.00 95.25 252 ASN A C 1
ATOM 2107 O O . ASN A 1 252 ? -18.084 8.177 13.272 1.00 95.25 252 ASN A O 1
ATOM 2111 N N . TYR A 1 253 ? -16.937 10.108 13.231 1.00 97.31 253 TYR A N 1
ATOM 2112 C CA . TYR A 1 253 ? -15.744 9.564 13.871 1.00 97.31 253 TYR A CA 1
ATOM 2113 C C . TYR A 1 253 ? -15.990 9.253 15.345 1.00 97.31 253 TYR A C 1
ATOM 2115 O O . TYR A 1 253 ? -15.664 8.153 15.782 1.00 97.31 253 TYR A O 1
ATOM 2123 N N . LEU A 1 254 ? -16.659 10.138 16.086 1.00 97.12 254 LEU A N 1
ATOM 2124 C CA . LEU A 1 254 ? -17.018 9.884 17.485 1.00 97.12 254 LEU A CA 1
ATOM 2125 C C . LEU A 1 254 ? -17.909 8.639 17.635 1.00 97.12 254 LEU A C 1
ATOM 2127 O O . LEU A 1 254 ? -17.636 7.775 18.470 1.00 97.12 254 LEU A O 1
ATOM 2131 N N . LYS A 1 255 ? -18.923 8.491 16.772 1.00 96.88 255 LYS A N 1
ATOM 2132 C CA . LYS A 1 255 ? -19.782 7.292 16.718 1.00 96.88 255 LYS A CA 1
ATOM 2133 C C . LYS A 1 255 ? -18.977 6.030 16.393 1.00 96.88 255 LYS A C 1
ATOM 2135 O O . LYS A 1 255 ? -19.199 4.982 16.997 1.00 96.88 255 LYS A O 1
ATOM 2140 N N . LEU A 1 256 ? -18.031 6.113 15.454 1.00 96.56 256 LEU A N 1
ATOM 2141 C CA . LEU A 1 256 ? -17.144 5.000 15.109 1.00 96.56 256 LEU A CA 1
ATOM 2142 C C . LEU A 1 256 ? -16.261 4.594 16.297 1.00 96.56 256 LEU A C 1
ATOM 2144 O O . LEU A 1 256 ? -16.181 3.410 16.610 1.00 96.56 256 LEU A O 1
ATOM 2148 N N . VAL A 1 257 ? -15.664 5.557 17.004 1.00 95.88 257 VAL A N 1
ATOM 2149 C CA . VAL A 1 257 ? -14.846 5.306 18.203 1.00 95.88 257 VAL A CA 1
ATOM 2150 C C . VAL A 1 257 ? -15.661 4.621 19.300 1.00 95.88 257 VAL A C 1
ATOM 2152 O O . VAL A 1 257 ? -15.190 3.650 19.889 1.00 95.88 257 VAL A O 1
ATOM 2155 N N . GLN A 1 258 ? -16.903 5.054 19.538 1.00 96.31 258 GLN A N 1
ATOM 2156 C CA . GLN A 1 258 ? -17.801 4.380 20.484 1.00 96.31 258 GLN A CA 1
ATOM 2157 C C . GLN A 1 258 ? -18.027 2.909 20.100 1.00 96.31 258 GLN A C 1
ATOM 2159 O O . GLN A 1 258 ? -17.885 2.022 20.943 1.00 96.31 258 GLN A O 1
ATOM 2164 N N . LYS A 1 259 ? -18.302 2.626 18.819 1.00 96.31 259 LYS A N 1
ATOM 2165 C CA . LYS A 1 259 ? -18.458 1.247 18.320 1.00 96.31 259 LYS A CA 1
ATOM 2166 C C . LYS A 1 259 ? -17.185 0.417 18.503 1.00 96.31 259 LYS A C 1
ATOM 2168 O O . LYS A 1 259 ? -17.267 -0.724 18.957 1.00 96.31 259 LYS A O 1
ATOM 2173 N N . VAL A 1 260 ? -16.019 0.987 18.191 1.00 95.25 260 VAL A N 1
ATOM 2174 C CA . VAL A 1 260 ? -14.709 0.340 18.378 1.00 95.25 260 VAL A CA 1
ATOM 2175 C C . VAL A 1 260 ? -14.482 -0.007 19.849 1.00 95.25 260 VAL A C 1
ATOM 2177 O O . VAL A 1 260 ? -14.146 -1.150 20.156 1.00 95.25 260 VAL A O 1
ATOM 2180 N N . ASN A 1 261 ? -14.709 0.938 20.762 1.00 94.44 261 ASN A N 1
ATOM 2181 C CA . ASN A 1 261 ? -14.516 0.732 22.198 1.00 94.44 261 ASN A CA 1
ATOM 2182 C C . ASN A 1 261 ? -15.442 -0.359 22.746 1.00 94.44 261 ASN A C 1
ATOM 2184 O O . ASN A 1 261 ? -14.975 -1.257 23.448 1.00 94.44 261 ASN A O 1
ATOM 2188 N N . ASN A 1 262 ? -16.720 -0.341 22.359 1.00 94.06 262 ASN A N 1
ATOM 2189 C CA . ASN A 1 262 ? -17.683 -1.371 22.749 1.00 94.06 262 ASN A CA 1
ATOM 2190 C C . ASN A 1 262 ? -17.251 -2.756 22.254 1.00 94.06 262 ASN A C 1
ATOM 2192 O O . ASN A 1 262 ? -17.245 -3.719 23.019 1.00 94.06 262 ASN A O 1
ATOM 2196 N N . LYS A 1 263 ? -16.824 -2.859 20.990 1.00 93.12 263 LYS A N 1
ATOM 2197 C CA . LYS A 1 263 ? -16.369 -4.123 20.402 1.00 93.12 263 LYS A CA 1
ATOM 2198 C C . LYS A 1 263 ? -15.086 -4.632 21.076 1.00 93.12 263 LYS A C 1
ATOM 2200 O O . LYS A 1 263 ? -15.024 -5.807 21.425 1.00 93.12 263 LYS A O 1
ATOM 2205 N N . LYS A 1 264 ? -14.100 -3.766 21.342 1.00 91.19 264 LYS A N 1
ATOM 2206 C CA . LYS A 1 264 ? -12.870 -4.127 22.078 1.00 91.19 264 LYS A CA 1
ATOM 2207 C C . LYS A 1 264 ? -13.153 -4.561 23.522 1.00 91.19 264 LYS A C 1
ATOM 2209 O O . LYS A 1 264 ? -12.483 -5.459 24.020 1.00 91.19 264 LYS A O 1
ATOM 2214 N N . ALA A 1 265 ? -14.139 -3.961 24.192 1.00 89.62 265 ALA A N 1
ATOM 2215 C CA . ALA A 1 265 ? -14.531 -4.354 25.546 1.00 89.62 265 ALA A CA 1
ATOM 2216 C C . ALA A 1 265 ? -15.133 -5.768 25.604 1.00 89.62 265 ALA A C 1
ATOM 2218 O O . ALA A 1 265 ? -14.919 -6.469 26.588 1.00 89.62 265 ALA A O 1
ATOM 2219 N N . ILE A 1 266 ? -15.842 -6.201 24.555 1.00 88.12 266 ILE A N 1
ATOM 2220 C CA . ILE A 1 266 ? -16.375 -7.569 24.450 1.00 88.12 266 ILE A CA 1
ATOM 2221 C C . ILE A 1 266 ? -15.232 -8.584 24.333 1.00 88.12 266 ILE A C 1
ATOM 2223 O O . ILE A 1 266 ? -15.216 -9.554 25.081 1.00 88.12 266 ILE A O 1
ATOM 2227 N N . TYR A 1 267 ? -14.242 -8.326 23.471 1.00 78.25 267 TYR A N 1
ATOM 2228 C CA . TYR A 1 267 ? -13.084 -9.216 23.298 1.00 78.25 267 TYR A CA 1
ATOM 2229 C C . TYR A 1 267 ? -12.228 -9.373 24.557 1.00 78.25 267 TYR A C 1
ATOM 2231 O O . TYR A 1 267 ? -11.618 -10.412 24.743 1.00 78.25 267 TYR A O 1
ATOM 2239 N N . LYS A 1 268 ? -12.177 -8.361 25.432 1.00 75.06 268 LYS A N 1
ATOM 2240 C CA . LYS A 1 268 ? -11.438 -8.449 26.704 1.00 75.06 268 LYS A CA 1
ATOM 2241 C C . LYS A 1 268 ? -12.143 -9.283 27.780 1.00 75.06 268 LYS A C 1
ATOM 2243 O O . LYS A 1 268 ? -11.545 -9.522 28.822 1.00 75.06 268 LYS A O 1
ATOM 2248 N N . LYS A 1 269 ? -13.418 -9.634 27.586 1.00 64.38 269 LYS A N 1
ATOM 2249 C CA . LYS A 1 269 ? -14.216 -10.425 28.539 1.00 64.38 269 LYS A CA 1
ATOM 2250 C C . LYS A 1 269 ? -14.300 -11.912 28.169 1.00 64.38 269 LYS A C 1
ATOM 2252 O O . LYS A 1 269 ? -14.911 -12.661 28.925 1.00 64.38 269 LYS A O 1
ATOM 2257 N N . GLN A 1 270 ? -13.756 -12.299 27.017 1.00 52.38 270 GLN A N 1
ATOM 2258 C CA . GLN A 1 270 ? -13.646 -13.678 26.534 1.00 52.38 270 GLN A CA 1
ATOM 2259 C C . GLN A 1 270 ? -12.232 -14.185 26.796 1.00 52.38 270 GLN A C 1
ATOM 2261 O O . GLN A 1 270 ? -12.109 -15.389 27.096 1.00 52.38 270 GLN A O 1
#

=== Feature glossary ===
Legend for the data blocks above and below:

— What the protein is —

Sequence gives the chain of amino acids in standard one-letter code (A=alanine, C=cysteine, …, Y=tyrosine), read N→C. It is the only feature that is directly encoded by the gene; all structural features are derived from the folded form of this sequence.

The annotation block draws on four external resources. InterPro: which protein families and domains the sequence belongs to. GO: standardized terms for what the protein does, what process it participates in, and where in the cell it acts. CATH: which structural fold it has in the CATH hierarchy. Organism: the species of origin.

— Where its atoms are —

Atomic coordinates in PDBx/mmCIF format — the same representation the Protein Data Bank distributes. Each line of the _atom_site loop places one backbone atom in Cartesian space (units: ångströms, origin: arbitrary).

Six rendered views show the 3D structure from the faces of a cube — i.e. along ±x, ±y, ±z. Rendering representation is drawn randomly per protein from cartoon (secondary-structure ribbons), sticks (backbone bonds), or molecular surface; coloring is either N→C rainbow (blue at the N-terminus through red at the C-terminus) or one color per chain.

— Local backbone conformation —

DSSP 8-state secondary structure assigns each residue one of H (α-helix), G (3₁₀-helix), I (π-helix), E (extended β-strand), B (isolated β-bridge), T (hydrogen-bonded turn), S (bend), or '-' (coil). The assignment is computed from backbone hydrogen-bond geometry via the Kabsch–Sander algorithm.

P-SEA three-state annotation labels each residue as helix, strand, or coil based purely on the geometry of the Cα trace. It serves as a fallback when the full backbone (and thus DSSP) is unavailable.

φ (phi) and ψ (psi) are the two rotatable backbone dihedrals per residue: φ is the C(i-1)–N–Cα–C torsion, ψ is the N–Cα–C–N(i+1) torsion, both in degrees on (−180°, 180°]. α-helical residues cluster near (−60°, −45°); β-strand residues near (−120°, +130°). A Ramachandran plot is simply a scatter of (φ, ψ) for every residue.

— Global shape and packing —

Radius of gyration (Rg) is the root-mean-square distance of Cα atoms from their centroid — a single number for overall size and compactness. A globular domain of N residues has Rg ≈ 2.2·N^0.38 Å; an extended or disordered chain has a much larger Rg. The Cα contact count is the number of residue pairs whose Cα atoms are within 8 Å and are more than four positions apart in sequence — a standard proxy for tertiary packing density. The bounding box is the smallest axis-aligned box enclosing all Cα atoms.

Accessible surface area quantifies burial. A residue with SASA near zero is packed into the hydrophobic core; one with SASA >100 Å² sits on the surface. Computed here via the Shrake–Rupley numerical algorithm with a 1.4 Å probe.

The contact map is a binary N×N matrix image: pixel (i, j) is dark where Cα_i and Cα_j are within 8 Å and |i−j|>4. Because the |i−j|>4 filter removes local helical contacts, off-diagonal stripes parallel to the main diagonal indicate parallel β-sheets; stripes perpendicular to it indicate antiparallel β-sheets. The Ramachandran plot scatters every residue's (φ, ψ) pair against the sterically allowed regions. The PAE heatmap renders the predicted-aligned-error matrix.

— Structural neighborhood —

A 3Di character summarizes, for each residue, the relative orientation of the Cα frame of its nearest spatial neighbor. Because it encodes fold topology rather than chemistry, 3Di alignments detect remote structural similarity that sequence alignment misses.

Structural nearest neighbors (via Foldseek easy-search vs the PDB). Reported per hit: target PDB id, E-value, and alignment TM-score. A TM-score above ~0.5 is the conventional threshold for 'same fold'.

— Confidence and disorder —

For AlphaFold models, the B-factor field carries pLDDT — the model's own estimate of local accuracy on a 0–100 scale. Regions with pLDDT<50 should be treated as essentially unmodeled; they often correspond to intrinsically disordered segments.

B-factor (Debye–Waller factor) reflects atomic displacement in the crystal lattice. It is an experimental observable (units Å²), not a prediction; low values mean the atom is pinned down, high values mean it moves or is heterogeneous across the crystal.

Predicted Aligned Error (PAE) is an AlphaFold confidence matrix: entry (i, j) is the expected error in the position of residue j, in ångströms, when the prediction is superimposed on the true structure at residue i. Low PAE within a block of residues means that block is internally rigid and well-predicted; high PAE between two blocks means their relative placement is uncertain even if each block individually is confident.